Protein AF-A0A7C2K924-F1 (afdb_monomer)

Radius of gyration: 27.86 Å; Cα contacts (8 Å, |Δi|>4): 105; chains: 1; bounding box: 73×27×84 Å

Solvent-accessible surface area (backbone atoms only — not comparable to full-atom values): 11687 Å² total; per-residue (Å²): 140,80,72,87,70,73,59,93,43,69,67,62,50,50,50,53,52,50,52,51,53,51,55,52,49,53,53,52,49,54,51,50,49,52,53,48,52,53,51,52,54,47,51,50,51,65,76,76,41,87,83,49,84,93,58,54,67,77,54,27,62,58,35,51,62,36,48,52,51,30,43,49,50,52,50,51,56,48,54,53,43,73,76,41,61,75,46,74,79,36,72,68,50,49,51,50,50,54,50,52,52,49,50,31,52,48,64,40,47,56,68,44,50,59,53,22,53,51,41,46,53,52,52,50,51,53,48,52,55,50,50,53,52,48,52,53,54,50,53,54,50,51,54,31,61,77,67,68,52,67,92,62,45,64,64,52,50,54,49,49,54,51,50,50,52,50,49,54,52,59,69,68,54,76,44,63,50,63,44,77,66,50,60,52,50,50,49,43,62,61,43,51,59,54,52,51,51,52,51,49,54,51,48,49,62,69,70,71,108

Structure (mmCIF, N/CA/C/O backbone):
data_AF-A0A7C2K924-F1
#
_entry.id   AF-A0A7C2K924-F1
#
loop_
_atom_site.group_PDB
_atom_site.id
_atom_site.type_symbol
_atom_site.label_atom_id
_atom_site.label_alt_id
_atom_site.label_comp_id
_atom_site.label_asym_id
_atom_site.label_entity_id
_atom_site.label_seq_id
_atom_site.pdbx_PDB_ins_code
_atom_site.Cartn_x
_atom_site.Cartn_y
_atom_site.Cartn_z
_atom_site.occupancy
_atom_site.B_iso_or_equiv
_atom_site.auth_seq_id
_atom_site.auth_comp_id
_atom_site.auth_asym_id
_atom_site.auth_atom_id
_atom_site.pdbx_PDB_model_num
ATOM 1 N N . MET A 1 1 ? 38.414 0.450 -25.536 1.00 38.19 1 MET A N 1
ATOM 2 C CA . MET A 1 1 ? 38.205 1.683 -26.326 1.00 38.19 1 MET A CA 1
ATOM 3 C C . MET A 1 1 ? 37.505 1.316 -27.626 1.00 38.19 1 MET A C 1
ATOM 5 O O . MET A 1 1 ? 38.148 1.161 -28.652 1.00 38.19 1 MET A O 1
ATOM 9 N N . THR A 1 2 ? 36.189 1.150 -27.575 1.00 41.22 2 THR A N 1
ATOM 10 C CA . THR A 1 2 ? 35.313 1.295 -28.740 1.00 41.22 2 THR A CA 1
ATOM 11 C C . THR A 1 2 ? 34.394 2.424 -28.350 1.00 41.22 2 THR A C 1
ATOM 13 O O . THR A 1 2 ? 33.528 2.263 -27.502 1.00 41.22 2 THR A O 1
ATOM 16 N N . SER A 1 3 ? 34.737 3.603 -28.848 1.00 40.06 3 SER A N 1
ATOM 17 C CA . SER A 1 3 ? 33.974 4.822 -28.681 1.00 40.06 3 SER A CA 1
ATOM 18 C C . SER A 1 3 ? 32.504 4.570 -28.989 1.00 40.06 3 SER A C 1
ATOM 20 O O . SER A 1 3 ? 32.182 3.787 -29.884 1.00 40.06 3 SER A O 1
ATOM 22 N N . PHE A 1 4 ? 31.635 5.325 -28.319 1.00 44.75 4 PHE A N 1
ATOM 23 C CA . PHE A 1 4 ? 30.426 5.864 -28.923 1.00 44.75 4 PHE A CA 1
ATOM 24 C C . PHE A 1 4 ? 30.764 6.358 -30.336 1.00 44.75 4 PHE A C 1
ATOM 26 O O . PHE A 1 4 ? 31.129 7.512 -30.559 1.00 44.75 4 PHE A O 1
ATOM 33 N N . GLY A 1 5 ? 30.699 5.459 -31.311 1.00 42.72 5 GLY A N 1
ATOM 34 C CA . GLY A 1 5 ? 30.543 5.814 -32.696 1.00 42.72 5 GLY A CA 1
ATOM 35 C C . GLY A 1 5 ? 29.138 6.366 -32.789 1.00 42.72 5 GLY A C 1
ATOM 36 O O . GLY A 1 5 ? 28.210 5.638 -33.119 1.00 42.72 5 GLY A O 1
ATOM 37 N N . LEU A 1 6 ? 28.979 7.657 -32.490 1.00 48.88 6 LEU A N 1
ATOM 38 C CA . LEU A 1 6 ? 28.064 8.474 -33.266 1.00 48.88 6 LEU A CA 1
ATOM 39 C C . LEU A 1 6 ? 28.487 8.231 -34.713 1.00 48.88 6 LEU A C 1
ATOM 41 O O . LEU A 1 6 ? 29.428 8.849 -35.208 1.00 48.88 6 LEU A O 1
ATOM 45 N N . SER A 1 7 ? 27.888 7.230 -35.353 1.00 49.16 7 SER A N 1
ATOM 46 C CA . SER A 1 7 ? 28.002 7.052 -36.785 1.00 49.16 7 SER A CA 1
ATOM 47 C C . SER A 1 7 ? 27.689 8.418 -37.370 1.00 49.16 7 SER A C 1
ATOM 49 O O . SER A 1 7 ? 26.601 8.944 -37.135 1.00 49.16 7 SER A O 1
ATOM 51 N N . ALA A 1 8 ? 28.633 9.002 -38.103 1.00 58.44 8 ALA A N 1
ATOM 52 C CA . ALA A 1 8 ? 28.465 10.268 -38.815 1.00 58.44 8 ALA A CA 1
ATOM 53 C C . ALA A 1 8 ? 27.413 10.178 -39.946 1.00 58.44 8 ALA A C 1
ATOM 55 O O . ALA A 1 8 ? 27.417 10.984 -40.869 1.00 58.44 8 ALA A O 1
ATOM 56 N N . ASP A 1 9 ? 26.535 9.177 -39.874 1.00 73.12 9 ASP A N 1
ATOM 57 C CA . ASP A 1 9 ? 25.381 8.952 -40.711 1.00 73.12 9 ASP A CA 1
ATOM 58 C C . ASP A 1 9 ? 24.135 9.482 -39.972 1.00 73.12 9 ASP A C 1
ATOM 60 O O . ASP A 1 9 ? 23.671 8.866 -38.999 1.00 73.12 9 ASP A O 1
ATOM 64 N N . PRO A 1 10 ? 23.585 10.633 -40.403 1.00 78.75 10 PRO A N 1
ATOM 65 C CA . PRO A 1 10 ? 22.378 11.215 -39.826 1.00 78.75 10 PRO A CA 1
ATOM 66 C C . PRO A 1 10 ? 21.198 10.237 -39.799 1.00 78.75 10 PRO A C 1
ATOM 68 O O . PRO A 1 10 ? 20.348 10.338 -38.912 1.00 78.75 10 PRO A O 1
ATOM 71 N N . ALA A 1 11 ? 21.146 9.278 -40.732 1.00 82.12 11 ALA A N 1
ATOM 72 C CA . ALA A 1 11 ? 20.080 8.286 -40.798 1.00 82.12 11 ALA A CA 1
ATOM 73 C C . ALA A 1 11 ? 20.147 7.289 -39.630 1.00 82.12 11 ALA A C 1
ATOM 75 O O . ALA A 1 11 ? 19.122 6.993 -39.017 1.00 82.12 11 ALA A O 1
ATOM 76 N N . ALA A 1 12 ? 21.345 6.821 -39.271 1.00 75.31 12 ALA A N 1
ATOM 77 C CA . ALA A 1 12 ? 21.544 5.905 -38.149 1.00 75.31 12 ALA A CA 1
ATOM 78 C C . ALA A 1 12 ? 21.245 6.578 -36.798 1.00 75.31 12 ALA A C 1
ATOM 80 O O . ALA A 1 12 ? 20.590 5.983 -35.940 1.00 75.31 12 ALA A O 1
ATOM 81 N N . PHE A 1 13 ? 21.639 7.847 -36.632 1.00 76.12 13 PHE A N 1
ATOM 82 C CA . PHE A 1 13 ? 21.285 8.630 -35.445 1.00 76.12 13 PHE A CA 1
ATOM 83 C C . PHE A 1 13 ? 19.772 8.860 -35.339 1.00 76.12 13 PHE A C 1
ATOM 85 O O . PHE A 1 13 ? 19.186 8.641 -34.278 1.00 76.12 13 PHE A O 1
ATOM 92 N N . ALA A 1 14 ? 19.118 9.248 -36.440 1.00 81.94 14 ALA A N 1
ATOM 93 C CA . ALA A 1 14 ? 17.669 9.434 -36.472 1.00 81.94 14 ALA A CA 1
ATOM 94 C C . ALA A 1 14 ? 16.915 8.132 -36.151 1.00 81.94 14 ALA A C 1
ATOM 96 O O . ALA A 1 14 ? 15.948 8.157 -35.391 1.00 81.94 14 ALA A O 1
ATOM 97 N N . ALA A 1 15 ? 17.383 6.992 -36.670 1.00 80.25 15 ALA A N 1
ATOM 98 C CA . ALA A 1 15 ? 16.814 5.681 -36.369 1.00 80.25 15 ALA A CA 1
ATOM 99 C C . ALA A 1 15 ? 16.964 5.310 -34.881 1.00 80.25 15 ALA A C 1
ATOM 101 O O . ALA A 1 15 ? 15.993 4.875 -34.259 1.00 80.25 15 ALA A O 1
ATOM 102 N N . ALA A 1 16 ? 18.139 5.536 -34.283 1.00 74.94 16 ALA A N 1
ATOM 103 C CA . ALA A 1 16 ? 18.371 5.287 -32.859 1.00 74.94 16 ALA A CA 1
ATOM 104 C C . ALA A 1 16 ? 17.508 6.194 -31.964 1.00 74.94 16 ALA A C 1
ATOM 106 O O . ALA A 1 16 ? 16.906 5.725 -30.995 1.00 74.94 16 ALA A O 1
ATOM 107 N N . LEU A 1 17 ? 17.386 7.479 -32.316 1.00 77.38 17 LEU A N 1
ATOM 108 C CA . LEU A 1 17 ? 16.533 8.430 -31.605 1.00 77.38 17 LEU A CA 1
ATOM 109 C C . LEU A 1 17 ? 15.053 8.041 -31.702 1.00 77.38 17 LEU A C 1
ATOM 111 O O . LEU A 1 17 ? 14.347 8.061 -30.695 1.00 77.38 17 LEU A O 1
ATOM 11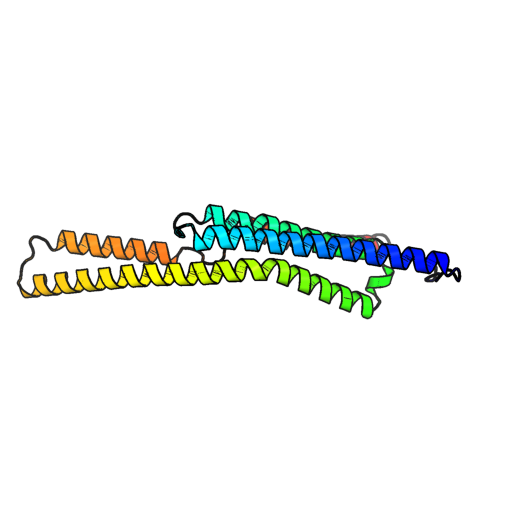5 N N . ALA A 1 18 ? 14.583 7.656 -32.890 1.00 85.44 18 ALA A N 1
ATOM 116 C CA . ALA A 1 18 ? 13.212 7.199 -33.095 1.00 85.44 18 ALA A CA 1
ATOM 117 C C . ALA A 1 18 ? 12.913 5.945 -32.263 1.00 85.44 18 ALA A C 1
ATOM 119 O O . ALA A 1 18 ? 11.905 5.906 -31.559 1.00 85.44 18 ALA A O 1
ATOM 120 N N . GLN A 1 19 ? 13.817 4.961 -32.269 1.00 78.88 19 GLN A N 1
ATOM 121 C CA . GLN A 1 19 ? 13.691 3.751 -31.456 1.00 78.88 19 GLN A CA 1
ATOM 122 C C . GLN A 1 19 ? 13.615 4.073 -29.958 1.00 78.88 19 GLN A C 1
ATOM 124 O O . GLN A 1 19 ? 12.763 3.530 -29.248 1.00 78.88 19 GLN A O 1
ATOM 129 N N . PHE A 1 20 ? 14.470 4.979 -29.475 1.00 76.88 20 PHE A N 1
ATOM 130 C CA . PHE A 1 20 ? 14.441 5.438 -28.089 1.00 76.88 20 PHE A CA 1
ATOM 131 C C . PHE A 1 20 ? 13.092 6.082 -27.746 1.00 76.88 20 PHE A C 1
ATOM 133 O O . PHE A 1 20 ? 12.428 5.654 -26.804 1.00 76.88 20 PHE A O 1
ATOM 140 N N . LEU A 1 21 ? 12.635 7.054 -28.540 1.00 82.12 21 LEU A N 1
ATOM 141 C CA . LEU A 1 21 ? 11.370 7.754 -28.300 1.00 82.12 21 LEU A CA 1
ATOM 142 C C . LEU A 1 21 ? 10.161 6.810 -28.323 1.00 82.12 21 LEU A C 1
ATOM 144 O O . LEU A 1 21 ? 9.300 6.912 -27.451 1.00 82.12 21 LEU A O 1
ATOM 148 N N . VAL A 1 22 ? 10.106 5.874 -29.274 1.00 85.25 22 VAL A N 1
ATOM 149 C CA . VAL A 1 22 ? 9.021 4.884 -29.375 1.00 85.25 22 VAL A CA 1
ATOM 150 C C . VAL A 1 22 ? 8.993 3.978 -28.146 1.00 85.25 22 VAL A C 1
ATOM 152 O O . VAL A 1 22 ? 7.931 3.781 -27.556 1.00 85.25 22 VAL A O 1
ATOM 155 N N . THR A 1 23 ? 10.152 3.481 -27.710 1.00 77.19 23 THR A N 1
ATOM 156 C CA . THR A 1 23 ? 10.248 2.618 -26.522 1.00 77.19 23 THR A CA 1
ATOM 157 C C . THR A 1 23 ? 9.764 3.355 -25.270 1.00 77.19 23 THR A C 1
ATOM 159 O O . THR A 1 23 ? 8.952 2.829 -24.506 1.00 77.19 23 THR A O 1
ATOM 162 N N . GLN A 1 24 ? 10.177 4.615 -25.103 1.00 76.50 24 GLN A N 1
ATOM 163 C CA . GLN A 1 24 ? 9.763 5.442 -23.967 1.00 76.50 24 GLN A CA 1
ATOM 164 C C . GLN A 1 24 ? 8.271 5.804 -24.019 1.00 76.50 24 GLN A C 1
ATOM 166 O O . GLN A 1 24 ? 7.607 5.810 -22.981 1.00 76.50 24 GLN A O 1
ATOM 171 N N . ALA A 1 25 ? 7.717 6.054 -25.208 1.00 82.75 25 ALA A N 1
ATOM 172 C CA . ALA A 1 25 ? 6.293 6.327 -25.385 1.00 82.75 25 ALA A CA 1
ATOM 173 C C . ALA A 1 25 ? 5.427 5.113 -25.013 1.00 82.75 25 ALA A C 1
ATOM 175 O O . ALA A 1 25 ? 4.442 5.264 -24.290 1.00 82.75 25 ALA A O 1
ATOM 176 N N . ILE A 1 26 ? 5.811 3.905 -25.442 1.00 82.94 26 ILE A N 1
ATOM 177 C CA . ILE A 1 26 ? 5.101 2.660 -25.101 1.00 82.94 26 ILE A CA 1
ATOM 178 C C . ILE A 1 26 ? 5.080 2.452 -23.584 1.00 82.94 26 ILE A C 1
ATOM 180 O O . ILE A 1 26 ? 4.027 2.182 -23.002 1.00 82.94 26 ILE A O 1
ATOM 184 N N . LEU A 1 27 ? 6.229 2.629 -22.930 1.00 77.94 27 LEU A N 1
ATOM 185 C CA . LEU A 1 27 ? 6.362 2.481 -21.484 1.00 77.94 27 LEU A CA 1
ATOM 186 C C . LEU A 1 27 ? 5.500 3.507 -20.729 1.00 77.94 27 LEU A C 1
ATOM 188 O O . LEU A 1 27 ? 4.775 3.145 -19.802 1.00 77.94 27 LEU A O 1
ATOM 192 N N . ALA A 1 28 ? 5.510 4.770 -21.165 1.00 79.38 28 ALA A N 1
ATOM 193 C CA . ALA A 1 28 ? 4.678 5.822 -20.587 1.00 79.38 28 ALA A CA 1
ATOM 194 C C . ALA A 1 28 ? 3.175 5.523 -20.729 1.00 79.38 28 ALA A C 1
ATOM 196 O O . ALA A 1 28 ? 2.419 5.715 -19.774 1.00 79.38 28 ALA A O 1
ATOM 197 N N . VAL A 1 29 ? 2.740 5.009 -21.885 1.00 85.62 29 VAL A N 1
ATOM 198 C CA . VAL A 1 29 ? 1.343 4.608 -22.119 1.00 85.62 29 VAL A CA 1
ATOM 199 C C . VAL A 1 29 ? 0.944 3.438 -21.222 1.00 85.62 29 VAL A C 1
ATOM 201 O O . VAL A 1 29 ? -0.124 3.493 -20.616 1.00 85.62 29 VAL A O 1
ATOM 204 N N . LEU A 1 30 ? 1.789 2.412 -21.073 1.00 78.19 30 LEU A N 1
ATOM 205 C CA . LEU A 1 30 ? 1.521 1.268 -20.190 1.00 78.19 30 LEU A CA 1
ATOM 206 C C . LEU A 1 30 ? 1.373 1.692 -18.725 1.00 78.19 30 LEU A C 1
ATOM 208 O O . LEU A 1 30 ? 0.431 1.274 -18.043 1.00 78.19 30 LEU A O 1
ATOM 212 N N . VAL A 1 31 ? 2.262 2.568 -18.251 1.00 75.56 31 VAL A N 1
ATOM 213 C CA . VAL A 1 31 ? 2.183 3.152 -16.906 1.00 75.56 31 VAL A CA 1
ATOM 214 C C . VAL A 1 31 ? 0.894 3.943 -16.746 1.00 75.56 31 VAL A C 1
ATOM 216 O O . VAL A 1 31 ? 0.123 3.689 -15.819 1.00 75.56 31 VAL A O 1
ATOM 219 N N . TYR A 1 32 ? 0.621 4.870 -17.666 1.00 82.25 32 TYR A N 1
ATOM 220 C CA . TYR A 1 32 ? -0.584 5.688 -17.625 1.00 82.25 32 TYR A CA 1
ATOM 221 C C . TYR A 1 32 ? -1.850 4.828 -17.613 1.00 82.25 32 TYR A C 1
ATOM 223 O O . TYR A 1 32 ? -2.724 5.047 -16.772 1.00 82.25 32 TYR A O 1
ATOM 231 N N . HIS A 1 33 ? -1.932 3.833 -18.499 1.00 81.44 33 HIS A N 1
ATOM 232 C CA . HIS A 1 33 ? -3.082 2.945 -18.613 1.00 81.44 33 HIS A CA 1
ATOM 233 C C . HIS A 1 33 ? -3.302 2.150 -17.327 1.00 81.44 33 HIS A C 1
ATOM 235 O O . HIS A 1 33 ? -4.424 2.103 -16.828 1.00 81.44 33 HIS A O 1
ATOM 241 N N . THR A 1 34 ? -2.237 1.621 -16.723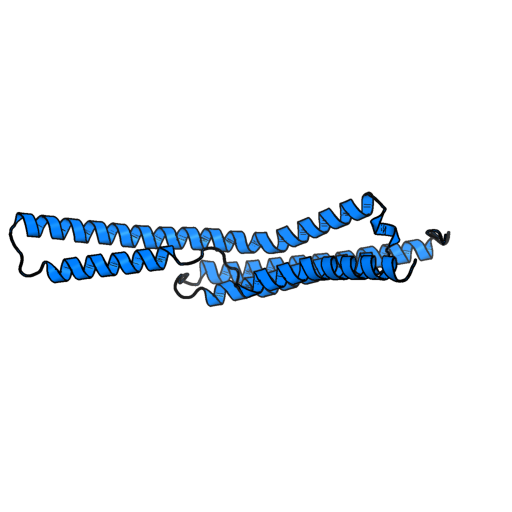 1.00 76.44 34 THR A N 1
ATOM 242 C CA . THR A 1 34 ? -2.340 0.866 -15.468 1.00 76.44 34 THR A CA 1
ATOM 243 C C . THR A 1 34 ? -2.802 1.756 -14.314 1.00 76.44 34 THR A C 1
ATOM 245 O O . THR A 1 34 ? -3.718 1.393 -13.575 1.00 76.44 34 THR A O 1
ATOM 248 N N . ILE A 1 35 ? -2.248 2.968 -14.186 1.00 75.19 35 ILE A N 1
ATOM 249 C CA . ILE A 1 35 ? -2.697 3.932 -13.171 1.00 75.19 35 ILE A CA 1
ATOM 250 C C . ILE A 1 35 ? -4.158 4.336 -13.421 1.00 75.19 35 ILE A C 1
ATOM 252 O O . ILE A 1 35 ? -4.933 4.477 -12.473 1.00 75.19 35 ILE A O 1
ATOM 256 N N . HIS A 1 36 ? -4.542 4.569 -14.676 1.00 80.25 36 HIS A N 1
ATOM 257 C CA . HIS A 1 36 ? -5.906 4.937 -15.043 1.00 80.25 36 HIS A CA 1
ATOM 258 C C . HIS A 1 36 ? -6.895 3.814 -14.709 1.00 80.25 36 HIS A C 1
ATOM 260 O O . HIS A 1 36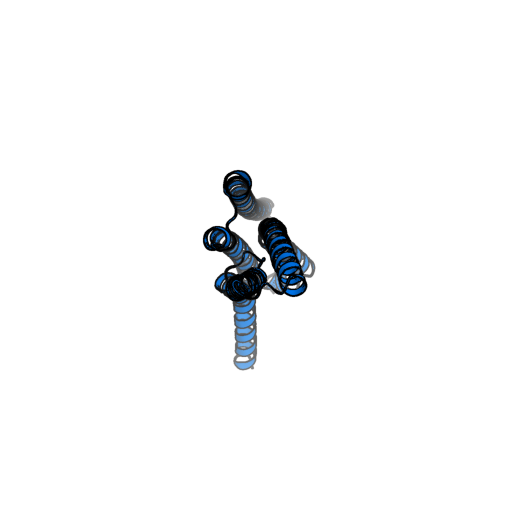 ? -7.897 4.065 -14.042 1.00 80.25 36 HIS A O 1
ATOM 266 N N . GLN A 1 37 ? -6.582 2.575 -15.086 1.00 79.94 37 GLN A N 1
ATOM 267 C CA . GLN A 1 37 ? -7.402 1.398 -14.810 1.00 79.94 37 GLN A CA 1
ATOM 268 C C . GLN A 1 37 ? -7.560 1.169 -13.302 1.00 79.94 37 GLN A C 1
ATOM 270 O O . GLN A 1 37 ? -8.678 0.979 -12.824 1.00 79.94 37 GLN A O 1
ATOM 275 N N . LEU A 1 38 ? -6.474 1.278 -12.530 1.00 74.12 38 LEU A N 1
ATOM 276 C CA . LEU A 1 38 ? -6.526 1.193 -11.069 1.00 74.12 38 LEU A CA 1
ATOM 277 C C . LEU A 1 38 ? -7.403 2.298 -10.468 1.00 74.12 38 LEU A C 1
ATOM 279 O O . LEU A 1 38 ? -8.214 2.018 -9.587 1.00 74.12 38 LEU A O 1
ATOM 283 N N . ARG A 1 39 ? -7.299 3.539 -10.965 1.00 74.81 39 ARG A N 1
ATOM 284 C CA . ARG A 1 39 ? -8.144 4.660 -10.519 1.00 74.81 39 ARG A CA 1
ATOM 285 C C . ARG A 1 39 ? -9.620 4.458 -10.850 1.00 74.81 39 ARG A C 1
ATOM 287 O O . ARG A 1 39 ? -10.466 4.801 -10.027 1.00 74.81 39 ARG A O 1
ATOM 294 N N . LEU A 1 40 ? -9.937 3.898 -12.013 1.00 76.19 40 LEU A N 1
ATOM 295 C CA . LEU A 1 40 ? -11.314 3.634 -12.421 1.00 76.19 40 LEU A CA 1
ATOM 296 C C . LEU A 1 40 ? -11.953 2.557 -11.540 1.00 76.19 40 LEU A C 1
ATOM 298 O O . LEU A 1 40 ? -13.042 2.763 -11.005 1.00 76.19 40 LEU A O 1
ATOM 302 N N . ILE A 1 41 ? -11.259 1.436 -11.326 1.00 72.12 41 ILE A N 1
ATOM 303 C CA . ILE A 1 41 ? -11.786 0.367 -10.471 1.00 72.12 41 ILE A CA 1
ATOM 304 C C . ILE A 1 41 ? -11.900 0.856 -9.020 1.00 72.12 41 ILE A C 1
ATOM 306 O O . ILE A 1 41 ? -12.901 0.592 -8.355 1.00 72.12 41 ILE A O 1
ATOM 310 N N . HIS A 1 42 ? -10.925 1.640 -8.554 1.00 71.81 42 HIS A N 1
ATOM 311 C CA . HIS A 1 42 ? -10.976 2.311 -7.258 1.00 71.81 42 HIS A CA 1
ATOM 312 C C . HIS A 1 42 ? -12.216 3.200 -7.113 1.00 71.81 42 HIS A C 1
ATOM 314 O O . HIS A 1 42 ? -12.918 3.107 -6.109 1.00 71.81 42 HIS A O 1
ATOM 320 N N . HIS A 1 43 ? -12.517 4.028 -8.115 1.00 74.12 43 HIS A N 1
ATOM 321 C CA . HIS A 1 43 ? -13.693 4.895 -8.108 1.00 74.12 43 HIS A CA 1
ATOM 322 C C . HIS A 1 43 ? -14.997 4.091 -7.985 1.00 74.12 43 HIS A C 1
ATOM 324 O O . HIS A 1 43 ? -15.869 4.442 -7.189 1.00 74.12 43 HIS A O 1
ATOM 330 N N . ILE A 1 44 ? -15.107 2.968 -8.701 1.00 74.50 44 ILE A N 1
ATOM 331 C CA . ILE A 1 44 ? -16.275 2.080 -8.637 1.00 74.50 44 ILE A CA 1
ATOM 332 C C . ILE A 1 44 ? -16.399 1.447 -7.244 1.00 74.50 44 ILE A C 1
ATOM 334 O O . ILE A 1 44 ? -17.446 1.569 -6.605 1.00 74.50 44 ILE A O 1
ATOM 338 N N . TYR A 1 45 ? -15.328 0.830 -6.738 1.00 68.56 45 TYR A N 1
ATOM 339 C CA . TYR A 1 45 ? -15.347 0.150 -5.440 1.00 68.56 45 TYR A CA 1
ATOM 340 C C . TYR A 1 45 ? -15.616 1.105 -4.277 1.00 68.56 45 TYR A C 1
ATOM 342 O O . TYR A 1 45 ? -16.351 0.747 -3.361 1.00 68.56 45 TYR A O 1
ATOM 350 N N . LEU A 1 46 ? -15.068 2.321 -4.316 1.00 66.81 46 LEU A N 1
ATOM 351 C CA . LEU A 1 46 ? -15.234 3.283 -3.230 1.00 66.81 46 LEU A CA 1
ATOM 352 C C . LEU A 1 46 ? -16.577 4.008 -3.217 1.00 66.81 46 LEU A C 1
ATOM 354 O O . LEU A 1 46 ? -17.024 4.401 -2.143 1.00 66.81 46 LEU A O 1
ATOM 358 N N . HIS A 1 47 ? -17.195 4.255 -4.371 1.00 69.31 47 HIS A N 1
ATOM 359 C CA . HIS A 1 47 ? -18.453 5.008 -4.411 1.00 69.31 47 HIS A CA 1
ATOM 360 C C . HIS A 1 47 ? -19.697 4.133 -4.453 1.00 69.31 47 HIS A C 1
ATOM 362 O O . HIS A 1 47 ? -20.757 4.592 -4.041 1.00 69.31 47 HIS A O 1
ATOM 368 N N . HIS A 1 48 ? -19.577 2.879 -4.885 1.00 64.31 48 HIS A N 1
ATOM 369 C CA . HIS A 1 48 ? -20.740 2.013 -5.082 1.00 64.31 48 HIS A CA 1
ATOM 370 C C . HIS A 1 48 ? -20.767 0.809 -4.132 1.00 64.31 48 HIS A C 1
ATOM 372 O O . HIS A 1 48 ? -21.755 0.079 -4.106 1.00 64.31 48 HIS A O 1
ATOM 378 N N . THR A 1 49 ? -19.729 0.614 -3.308 1.00 64.19 49 THR A N 1
ATOM 379 C CA . THR A 1 49 ? -19.638 -0.527 -2.385 1.00 64.19 49 THR A CA 1
ATOM 380 C C . THR A 1 49 ? -19.377 -0.048 -0.960 1.00 64.19 49 THR A C 1
ATOM 382 O O . THR A 1 49 ? -18.482 0.760 -0.724 1.00 64.19 49 THR A O 1
ATOM 385 N N . ARG A 1 50 ? -20.135 -0.557 0.023 1.00 66.81 50 ARG A N 1
ATOM 386 C CA . ARG A 1 50 ? -19.808 -0.324 1.437 1.00 66.81 50 ARG A CA 1
ATOM 387 C C . ARG A 1 50 ? -18.487 -1.017 1.762 1.00 66.81 50 ARG A C 1
ATOM 389 O O . ARG A 1 50 ? -18.375 -2.238 1.655 1.00 66.81 50 ARG A O 1
ATOM 396 N N . LEU A 1 51 ? -17.500 -0.219 2.146 1.00 74.00 51 LEU A N 1
ATOM 397 C CA . LEU A 1 51 ? -16.151 -0.664 2.464 1.00 74.00 51 LEU A CA 1
ATOM 398 C C . LEU A 1 51 ? -16.195 -1.489 3.757 1.00 74.00 51 LEU A C 1
ATOM 400 O O . LEU A 1 51 ? -16.510 -0.974 4.824 1.00 74.00 51 LEU A O 1
ATOM 404 N N . ASN A 1 52 ? -15.937 -2.792 3.658 1.00 78.56 52 ASN A N 1
ATOM 405 C CA . ASN A 1 52 ? -15.977 -3.691 4.807 1.00 78.56 52 ASN A CA 1
ATOM 406 C C . ASN A 1 52 ? -14.551 -3.951 5.313 1.00 78.56 52 ASN A C 1
ATOM 408 O O . ASN A 1 52 ? -13.809 -4.717 4.697 1.00 78.56 52 ASN A O 1
ATOM 412 N N . LEU A 1 53 ? -14.178 -3.346 6.447 1.00 81.69 53 LEU A N 1
ATOM 413 C CA . LEU A 1 53 ? -12.845 -3.516 7.048 1.00 81.69 53 LEU A CA 1
ATOM 414 C C . LEU A 1 53 ? -12.538 -4.962 7.462 1.00 81.69 53 LEU A C 1
ATOM 416 O O . LEU A 1 53 ? -11.372 -5.336 7.543 1.00 81.69 53 LEU A O 1
ATOM 420 N N . TYR A 1 54 ? -13.558 -5.796 7.668 1.00 80.56 54 TYR A N 1
ATOM 421 C CA . TYR A 1 54 ? -13.391 -7.219 7.971 1.00 80.56 54 TYR A CA 1
ATOM 422 C C . TYR A 1 54 ? -13.094 -8.063 6.721 1.00 80.56 54 TYR A C 1
ATOM 424 O O . TYR A 1 54 ? -12.795 -9.250 6.832 1.00 80.56 54 TYR A O 1
ATOM 432 N N . ARG A 1 55 ? -13.175 -7.475 5.517 1.00 79.56 55 ARG A N 1
ATOM 433 C CA . ARG A 1 55 ? -12.904 -8.135 4.232 1.00 79.56 55 ARG A CA 1
ATOM 434 C C . ARG A 1 55 ? -12.013 -7.261 3.348 1.00 79.56 55 ARG A C 1
ATOM 436 O O . ARG A 1 55 ? -12.459 -6.714 2.344 1.00 79.56 55 ARG A O 1
ATOM 443 N N . LEU A 1 56 ? -10.731 -7.174 3.701 1.00 75.88 56 LEU A N 1
ATOM 444 C CA . LEU A 1 56 ? -9.735 -6.385 2.957 1.00 75.88 56 LEU A CA 1
ATOM 445 C C . LEU A 1 56 ? -9.249 -7.041 1.650 1.00 75.88 56 LEU A C 1
ATOM 447 O O . LEU A 1 56 ? -8.620 -6.378 0.831 1.00 75.88 56 LEU A O 1
ATOM 451 N N . GLN A 1 57 ? -9.547 -8.322 1.421 1.00 72.50 57 GLN A N 1
ATOM 452 C CA . GLN A 1 57 ? -9.006 -9.099 0.298 1.00 72.50 57 GLN A CA 1
ATOM 453 C C . GLN A 1 57 ? -9.255 -8.496 -1.102 1.00 72.50 57 GLN A C 1
ATOM 455 O O . GLN A 1 57 ? -8.313 -8.461 -1.895 1.00 72.50 57 GLN A O 1
ATOM 460 N N . PRO A 1 58 ? -10.440 -7.935 -1.421 1.00 73.38 58 PRO A N 1
ATOM 461 C CA . PRO A 1 58 ? -10.655 -7.253 -2.699 1.00 73.38 58 PRO A CA 1
ATOM 462 C C . PRO A 1 58 ? -9.774 -6.010 -2.879 1.00 73.38 58 PRO A C 1
ATOM 464 O O . PRO A 1 58 ? -9.438 -5.658 -4.003 1.00 73.38 58 PRO A O 1
ATOM 467 N N . LEU A 1 59 ? -9.376 -5.351 -1.784 1.00 72.75 59 LEU A N 1
ATOM 468 C CA . LEU A 1 59 ? -8.518 -4.165 -1.834 1.00 72.75 59 LEU A CA 1
ATOM 469 C C . LEU A 1 59 ? -7.052 -4.538 -2.083 1.00 72.75 59 LEU A C 1
ATOM 471 O O . LEU A 1 59 ? -6.343 -3.803 -2.767 1.00 72.75 59 LEU A O 1
ATOM 475 N N . TYR A 1 60 ? -6.609 -5.699 -1.590 1.00 71.94 60 TYR A N 1
ATOM 476 C CA . TYR A 1 60 ? -5.260 -6.209 -1.849 1.00 71.94 60 TYR A CA 1
ATOM 477 C C . TYR A 1 60 ? -5.036 -6.595 -3.314 1.00 71.94 60 TYR A C 1
ATOM 479 O O . TYR A 1 60 ? -3.920 -6.434 -3.812 1.00 71.94 60 TYR A O 1
ATOM 487 N N . ALA A 1 61 ? -6.089 -6.984 -4.041 1.00 70.94 61 ALA A N 1
ATOM 488 C CA . ALA A 1 61 ? -6.008 -7.267 -5.474 1.00 70.94 61 ALA A CA 1
ATOM 489 C C . ALA A 1 61 ? -5.500 -6.067 -6.300 1.00 70.94 61 ALA A C 1
ATOM 491 O O . ALA A 1 61 ? -4.902 -6.266 -7.352 1.00 70.94 61 ALA A O 1
ATOM 492 N N . PHE A 1 62 ? -5.658 -4.829 -5.813 1.00 69.50 62 PHE A N 1
ATOM 493 C CA . PHE A 1 62 ? -5.124 -3.631 -6.477 1.00 69.50 62 PHE A CA 1
ATOM 494 C C . PHE A 1 62 ? -3.615 -3.450 -6.301 1.00 69.50 62 PHE A C 1
ATOM 496 O O . PHE A 1 62 ? -2.967 -2.830 -7.144 1.00 69.50 62 PHE A O 1
ATOM 503 N N . SER A 1 63 ? -3.039 -3.999 -5.229 1.00 72.88 63 SER A N 1
ATOM 504 C CA . SER A 1 63 ? -1.606 -3.876 -4.950 1.00 72.88 63 SER A CA 1
ATOM 505 C C . SER A 1 63 ? -0.744 -4.730 -5.882 1.00 72.88 63 SER A C 1
ATOM 507 O O . SER A 1 63 ? 0.362 -4.318 -6.225 1.00 72.88 63 SER A O 1
ATOM 509 N N . THR A 1 64 ? -1.271 -5.859 -6.372 1.00 74.94 64 THR A N 1
ATOM 510 C CA . THR A 1 64 ? -0.526 -6.780 -7.246 1.00 74.94 64 THR A CA 1
ATOM 511 C C . THR A 1 64 ? -0.232 -6.180 -8.631 1.00 74.94 64 THR A C 1
ATOM 513 O O . THR A 1 64 ? 0.942 -6.108 -8.990 1.00 74.94 64 THR A O 1
ATOM 516 N N . PRO A 1 65 ? -1.210 -5.667 -9.409 1.00 74.25 65 PRO A N 1
ATOM 517 C CA . PRO A 1 65 ? -0.927 -5.027 -10.697 1.00 74.25 65 PRO A CA 1
ATOM 518 C C . PRO A 1 65 ? -0.038 -3.786 -10.568 1.00 74.25 65 PRO A C 1
ATOM 520 O O . PRO A 1 65 ? 0.851 -3.573 -11.393 1.00 74.25 65 PRO A O 1
ATOM 523 N N . ALA A 1 66 ? -0.233 -2.986 -9.513 1.00 76.31 66 ALA A N 1
ATOM 524 C CA . ALA A 1 66 ? 0.612 -1.827 -9.234 1.00 76.31 66 ALA A CA 1
ATOM 525 C C . ALA A 1 66 ? 2.070 -2.250 -8.982 1.00 76.31 66 ALA A C 1
ATOM 527 O O . ALA A 1 66 ? 2.992 -1.662 -9.548 1.00 76.31 66 ALA A O 1
ATOM 528 N N . ALA A 1 67 ? 2.280 -3.295 -8.175 1.00 74.19 67 ALA A N 1
ATOM 529 C CA . ALA A 1 67 ? 3.606 -3.838 -7.898 1.00 74.19 67 ALA A CA 1
ATOM 530 C C . ALA A 1 67 ? 4.252 -4.459 -9.137 1.00 74.19 67 ALA A C 1
ATOM 532 O O . ALA A 1 67 ? 5.434 -4.234 -9.367 1.00 74.19 67 ALA A O 1
ATOM 533 N N . LEU A 1 68 ? 3.490 -5.186 -9.959 1.00 76.88 68 LEU A N 1
ATOM 534 C CA . LEU A 1 68 ? 3.979 -5.743 -11.224 1.00 76.88 68 LEU A CA 1
ATOM 535 C C . LEU A 1 68 ? 4.400 -4.645 -12.202 1.00 76.88 68 LEU A C 1
ATOM 537 O O . LEU A 1 68 ? 5.431 -4.772 -12.851 1.00 76.88 68 LEU A O 1
ATOM 541 N N . THR A 1 69 ? 3.651 -3.544 -12.267 1.00 77.31 69 THR A N 1
ATOM 542 C CA . THR A 1 69 ? 4.001 -2.390 -13.110 1.00 77.31 69 THR A CA 1
ATOM 543 C C . THR A 1 69 ? 5.294 -1.738 -12.630 1.00 77.31 69 THR A C 1
ATOM 545 O O . THR A 1 69 ? 6.196 -1.492 -13.426 1.00 77.31 69 THR A O 1
ATOM 548 N N . ALA A 1 70 ? 5.424 -1.511 -11.320 1.00 77.56 70 ALA A N 1
ATOM 549 C CA . ALA A 1 70 ? 6.644 -0.968 -10.732 1.00 77.56 70 ALA A CA 1
ATOM 550 C C . ALA A 1 70 ? 7.847 -1.906 -10.922 1.00 77.56 70 ALA A C 1
ATOM 552 O O . ALA A 1 70 ? 8.919 -1.456 -11.314 1.00 77.56 70 ALA A O 1
ATOM 553 N N . ALA A 1 71 ? 7.665 -3.212 -10.718 1.00 78.00 71 ALA A N 1
ATOM 554 C CA . ALA A 1 71 ? 8.697 -4.215 -10.956 1.00 78.00 71 ALA A CA 1
ATOM 555 C C . ALA A 1 71 ? 9.103 -4.275 -12.436 1.00 78.00 71 ALA A C 1
ATOM 557 O O . ALA A 1 71 ? 10.290 -4.356 -12.732 1.00 78.00 71 ALA A O 1
ATOM 558 N N . GLY A 1 72 ? 8.145 -4.176 -13.362 1.00 75.94 72 GLY A N 1
ATOM 559 C CA . GLY A 1 72 ? 8.408 -4.105 -14.799 1.00 75.94 72 GLY A CA 1
ATOM 560 C C . GLY A 1 72 ? 9.214 -2.865 -15.188 1.00 75.94 72 GLY A C 1
ATOM 561 O O . GLY A 1 72 ? 10.152 -2.976 -15.971 1.00 75.94 72 GLY A O 1
ATOM 562 N N . LEU A 1 73 ? 8.913 -1.705 -14.593 1.00 75.69 73 LEU A N 1
ATOM 563 C CA . LEU A 1 73 ? 9.702 -0.482 -14.777 1.00 75.69 73 LEU A CA 1
ATOM 564 C C . LEU A 1 73 ? 11.139 -0.647 -14.277 1.00 75.69 73 LEU A C 1
ATOM 566 O O . LEU A 1 73 ? 12.076 -0.298 -14.988 1.00 75.69 73 LEU A O 1
ATOM 570 N N . LEU A 1 74 ? 11.315 -1.217 -13.083 1.00 75.31 74 LEU A N 1
ATOM 571 C CA . LEU A 1 74 ? 12.636 -1.475 -12.507 1.00 75.31 74 LEU A CA 1
ATOM 572 C C . LEU A 1 74 ? 13.433 -2.481 -13.346 1.00 75.31 74 LEU A C 1
ATOM 574 O O . LEU A 1 74 ? 14.614 -2.260 -13.611 1.00 75.31 74 LEU A O 1
ATOM 578 N N . LEU A 1 75 ? 12.786 -3.554 -13.808 1.00 78.00 75 LEU A N 1
ATOM 579 C CA . LEU A 1 75 ? 13.397 -4.554 -14.680 1.00 78.00 75 LEU A CA 1
ATOM 580 C C . LEU A 1 75 ? 13.810 -3.944 -16.023 1.00 78.00 75 LEU A C 1
ATOM 582 O O . LEU A 1 75 ? 14.915 -4.199 -16.491 1.00 78.00 75 LEU A O 1
ATOM 586 N N . TYR A 1 76 ? 12.957 -3.112 -16.621 1.00 77.31 76 TYR A N 1
ATOM 587 C CA . TYR A 1 76 ? 13.287 -2.380 -17.841 1.00 77.31 76 TYR A CA 1
ATOM 588 C C . TYR A 1 76 ? 14.508 -1.474 -17.639 1.00 77.31 76 TYR A C 1
ATOM 590 O O . TYR A 1 76 ? 15.457 -1.543 -18.420 1.00 77.31 76 TYR A O 1
ATOM 598 N N . SER A 1 77 ? 14.528 -0.681 -16.560 1.00 73.69 77 SER A N 1
ATOM 599 C CA . SER A 1 77 ? 15.683 0.156 -16.217 1.00 73.69 77 SER A CA 1
ATOM 600 C C . SER A 1 77 ? 16.953 -0.675 -16.031 1.00 73.69 77 SER A C 1
ATOM 602 O O . SER A 1 77 ? 18.014 -0.280 -16.505 1.00 73.69 77 SER A O 1
ATOM 604 N N . TYR A 1 78 ? 16.854 -1.845 -15.402 1.00 74.81 78 TYR A N 1
ATOM 605 C CA . TYR A 1 78 ? 17.987 -2.749 -15.230 1.00 74.81 78 TYR A CA 1
ATOM 606 C C . TYR A 1 78 ? 18.512 -3.305 -16.563 1.00 74.81 78 TYR A C 1
ATOM 608 O O . TYR A 1 78 ? 19.710 -3.225 -16.827 1.00 74.81 78 TYR A O 1
ATOM 616 N N . LEU A 1 79 ? 17.631 -3.830 -17.422 1.00 77.31 79 LEU A N 1
ATOM 617 C CA . LEU A 1 79 ? 18.012 -4.391 -18.724 1.00 77.31 79 LEU A CA 1
ATOM 618 C C . LEU A 1 79 ? 18.674 -3.347 -19.632 1.00 77.31 79 LEU A C 1
ATOM 620 O O . LEU A 1 79 ? 19.590 -3.677 -20.388 1.00 77.31 79 LEU A O 1
ATOM 624 N N . TRP A 1 80 ? 18.253 -2.087 -19.518 1.00 74.81 80 TRP A N 1
ATOM 625 C CA . TRP A 1 80 ? 18.886 -0.966 -20.203 1.00 74.81 80 TRP A CA 1
ATOM 626 C C . TRP A 1 80 ? 20.357 -0.797 -19.790 1.00 74.81 80 TRP A C 1
ATOM 628 O O . TRP A 1 80 ? 21.243 -0.798 -20.647 1.00 74.81 80 TRP A O 1
ATOM 638 N N . PHE A 1 81 ? 20.638 -0.741 -18.482 1.00 72.12 81 PHE A N 1
ATOM 639 C CA . PHE A 1 81 ? 22.009 -0.633 -17.962 1.00 72.12 81 PHE A CA 1
ATOM 640 C C . PHE A 1 81 ? 22.864 -1.863 -18.256 1.00 72.12 81 PHE A C 1
ATOM 642 O O . PHE A 1 81 ? 24.031 -1.720 -18.608 1.00 72.12 81 PHE A O 1
ATOM 649 N N . ALA A 1 82 ? 22.288 -3.063 -18.166 1.00 75.38 82 ALA A N 1
ATOM 650 C CA . ALA A 1 82 ? 22.994 -4.300 -18.489 1.00 75.38 82 ALA A CA 1
ATOM 651 C C . ALA A 1 82 ? 23.435 -4.348 -19.964 1.00 75.38 82 ALA A C 1
ATOM 653 O O . ALA A 1 82 ? 24.506 -4.863 -20.270 1.00 75.38 82 ALA A O 1
ATOM 654 N N . SER A 1 83 ? 22.635 -3.777 -20.871 1.00 74.62 83 SER A N 1
ATOM 655 C CA . SER A 1 83 ? 22.953 -3.719 -22.305 1.00 74.62 83 SER A CA 1
ATOM 656 C C . SER A 1 83 ? 23.975 -2.631 -22.650 1.00 74.62 83 SER A C 1
ATOM 658 O O . SER A 1 83 ? 24.616 -2.704 -23.695 1.00 74.62 83 SER A O 1
ATOM 660 N N . THR A 1 84 ? 24.132 -1.619 -21.791 1.00 76.00 84 THR A N 1
ATOM 661 C CA . THR A 1 84 ? 25.033 -0.474 -22.011 1.00 76.00 84 THR A CA 1
ATOM 662 C C . THR A 1 84 ? 25.783 -0.089 -20.725 1.00 76.00 84 THR A C 1
ATOM 664 O O . THR A 1 84 ? 25.513 0.958 -20.131 1.00 76.00 84 THR A O 1
ATOM 667 N N . PRO A 1 85 ? 26.761 -0.908 -20.282 1.00 72.38 85 PRO A N 1
ATOM 668 C CA . PRO A 1 85 ? 27.437 -0.725 -18.991 1.00 72.38 85 PRO A CA 1
ATOM 669 C C . PRO A 1 85 ? 28.202 0.599 -18.869 1.00 72.38 85 PRO A C 1
ATOM 671 O O . PRO A 1 85 ? 28.373 1.125 -17.771 1.00 72.38 85 PRO A O 1
ATOM 674 N N . GLU A 1 86 ? 28.629 1.168 -20.000 1.00 73.50 86 GLU A N 1
ATOM 675 C CA . GLU A 1 86 ? 29.328 2.457 -20.080 1.00 73.50 86 GLU A CA 1
ATOM 676 C C . GLU A 1 86 ? 28.509 3.605 -19.464 1.00 73.50 86 GLU A C 1
ATOM 678 O O . GLU A 1 86 ? 29.076 4.524 -18.876 1.00 73.50 86 GLU A O 1
ATOM 683 N N . LEU A 1 87 ? 27.174 3.505 -19.502 1.00 70.44 87 LEU A N 1
ATOM 684 C CA . LEU A 1 87 ? 26.266 4.494 -18.925 1.00 70.44 87 LEU A CA 1
ATOM 685 C C . LEU A 1 87 ? 26.274 4.509 -17.391 1.00 70.44 87 LEU A C 1
ATOM 687 O O . LEU A 1 87 ? 25.724 5.434 -16.807 1.00 70.44 87 LEU A O 1
ATOM 691 N N . ILE A 1 88 ? 26.855 3.530 -16.697 1.00 70.06 88 ILE A N 1
ATOM 692 C CA . ILE A 1 88 ? 26.884 3.540 -15.221 1.00 70.06 88 ILE A CA 1
ATOM 693 C C . ILE A 1 88 ? 27.828 4.632 -14.692 1.00 70.06 88 ILE A C 1
ATOM 695 O O . ILE A 1 88 ? 27.602 5.175 -13.612 1.00 70.06 88 ILE A O 1
ATOM 699 N N . ASN A 1 89 ? 28.856 4.989 -15.466 1.00 72.69 89 ASN A N 1
ATOM 700 C CA . ASN A 1 89 ? 29.870 5.967 -15.064 1.00 72.69 89 ASN A CA 1
ATOM 701 C C . ASN A 1 89 ? 29.515 7.411 -15.458 1.00 72.69 89 ASN A C 1
ATOM 703 O O . ASN A 1 89 ? 30.205 8.345 -15.053 1.00 72.69 89 ASN A O 1
ATOM 707 N N . GLU A 1 90 ? 28.442 7.602 -16.226 1.00 75.31 90 GLU A N 1
ATOM 708 C CA . GLU A 1 90 ? 27.996 8.909 -16.701 1.00 75.31 90 GLU A CA 1
ATOM 709 C C . GLU A 1 90 ? 27.007 9.552 -15.700 1.00 75.31 90 GLU A C 1
ATOM 711 O O . GLU A 1 90 ? 25.976 8.963 -15.362 1.00 75.31 90 GLU A O 1
ATOM 716 N N . PRO A 1 91 ? 27.246 10.784 -15.212 1.00 74.44 91 PRO A N 1
ATOM 717 C CA . PRO A 1 91 ? 26.351 11.421 -14.239 1.00 74.44 91 PRO A CA 1
ATOM 718 C C . PRO A 1 91 ? 24.923 11.636 -14.767 1.00 74.44 91 PRO A C 1
ATOM 720 O O . PRO A 1 91 ? 23.952 11.580 -14.008 1.00 74.44 91 PRO A O 1
ATOM 723 N N . ALA A 1 92 ? 24.779 11.878 -16.074 1.00 75.06 92 ALA A N 1
ATOM 724 C CA . ALA A 1 92 ? 23.495 12.170 -16.707 1.00 75.06 92 ALA A CA 1
ATOM 725 C C . ALA A 1 92 ? 22.548 10.956 -16.727 1.00 75.06 92 ALA A C 1
ATOM 727 O O . ALA A 1 92 ? 21.354 11.088 -16.453 1.00 75.06 92 ALA A O 1
ATOM 728 N N . SER A 1 93 ? 23.069 9.763 -17.004 1.00 69.88 93 SER A N 1
ATOM 729 C CA . SER A 1 93 ? 22.315 8.501 -16.995 1.00 69.88 93 SER A CA 1
ATOM 730 C C . SER A 1 93 ? 21.928 8.074 -15.583 1.00 69.88 93 SER A C 1
ATOM 732 O O . SER A 1 93 ? 20.812 7.592 -15.392 1.00 69.88 93 SER A O 1
ATOM 734 N N . LEU A 1 94 ? 22.781 8.312 -14.580 1.00 72.38 94 LEU A N 1
ATOM 735 C CA . LEU A 1 94 ? 22.417 8.116 -13.172 1.00 72.38 94 LEU A CA 1
ATOM 736 C C . LEU A 1 94 ? 21.258 9.033 -12.758 1.00 72.38 94 LEU A C 1
ATOM 738 O O . LEU A 1 94 ? 20.307 8.576 -12.122 1.00 72.38 94 LEU A O 1
ATOM 742 N N . GLY A 1 95 ? 21.290 10.305 -13.170 1.00 73.75 95 GLY A N 1
ATOM 743 C CA . GLY A 1 95 ? 20.183 11.241 -12.956 1.00 73.75 95 GLY A CA 1
ATOM 744 C C . GLY A 1 95 ? 18.879 10.769 -13.609 1.00 73.75 95 GLY A C 1
ATOM 745 O O . GLY A 1 95 ? 17.819 10.790 -12.981 1.00 73.75 95 GLY A O 1
ATOM 746 N N . LEU A 1 96 ? 18.959 10.268 -14.845 1.00 70.81 96 LEU A N 1
ATOM 747 C CA . LEU A 1 96 ? 17.814 9.717 -15.571 1.00 70.81 96 LEU A CA 1
ATOM 748 C C . LEU A 1 96 ? 17.246 8.461 -14.883 1.00 70.81 96 LEU A C 1
ATOM 750 O O . LEU A 1 96 ? 16.031 8.316 -14.749 1.00 70.81 96 LEU A O 1
ATOM 754 N N . ALA A 1 97 ? 18.111 7.572 -14.395 1.00 71.56 97 ALA A N 1
ATOM 755 C CA . ALA A 1 97 ? 17.712 6.376 -13.659 1.00 71.56 97 ALA A CA 1
ATOM 756 C C . ALA A 1 97 ? 17.038 6.704 -12.328 1.00 71.56 97 ALA A C 1
ATOM 758 O O . ALA A 1 97 ? 16.010 6.111 -11.996 1.00 71.56 97 ALA A O 1
ATOM 759 N N . ALA A 1 98 ? 17.576 7.675 -11.587 1.00 74.50 98 ALA A N 1
ATOM 760 C CA . ALA A 1 98 ? 16.960 8.171 -10.364 1.00 74.50 98 ALA A CA 1
ATOM 761 C C . ALA A 1 98 ? 15.572 8.766 -10.647 1.00 74.50 98 ALA A C 1
ATOM 763 O O . ALA A 1 98 ? 14.617 8.476 -9.926 1.00 74.50 98 ALA A O 1
ATOM 764 N N . PHE A 1 99 ? 15.433 9.528 -11.735 1.00 77.75 99 PHE A N 1
ATOM 765 C CA . PHE A 1 99 ? 14.154 10.086 -12.170 1.00 77.75 99 PHE A CA 1
ATOM 766 C C . PHE A 1 99 ? 13.118 8.997 -12.489 1.00 77.75 99 PHE A C 1
ATOM 768 O O . PHE A 1 99 ? 12.011 9.025 -11.948 1.00 77.75 99 PHE A O 1
ATOM 775 N N . PHE A 1 100 ? 13.474 7.994 -13.298 1.00 71.88 100 PHE A N 1
ATOM 776 C CA . PHE A 1 100 ? 12.567 6.887 -13.627 1.00 71.88 100 PHE A CA 1
ATOM 777 C C . PHE A 1 100 ? 12.233 6.007 -12.420 1.00 71.88 100 PHE A C 1
ATOM 779 O O . PHE A 1 100 ? 11.079 5.609 -12.256 1.00 71.88 100 PHE A O 1
ATOM 786 N N . SER A 1 101 ? 13.199 5.770 -11.533 1.00 71.56 101 SER A N 1
ATOM 787 C CA . SER A 1 101 ? 12.962 5.077 -10.262 1.00 71.56 101 SER A CA 1
ATOM 788 C C . SER A 1 101 ? 11.973 5.855 -9.390 1.00 71.56 101 SER A C 1
ATOM 790 O O . SER A 1 101 ? 11.051 5.273 -8.821 1.00 71.56 101 SER A O 1
ATOM 792 N N . GLY A 1 102 ? 12.096 7.186 -9.350 1.00 80.81 102 GLY A N 1
ATOM 793 C CA . GLY A 1 102 ? 11.135 8.071 -8.694 1.00 80.81 102 GLY A CA 1
ATOM 794 C C . GLY A 1 102 ? 9.731 7.947 -9.287 1.00 80.81 102 GLY A C 1
ATOM 795 O O . GLY A 1 102 ? 8.764 7.771 -8.545 1.00 80.81 102 GLY A O 1
ATOM 796 N N . ILE A 1 103 ? 9.605 7.953 -10.618 1.00 77.69 103 ILE A N 1
ATOM 797 C CA . ILE A 1 103 ? 8.319 7.740 -11.302 1.00 77.69 103 ILE A CA 1
ATOM 798 C C . ILE A 1 103 ? 7.729 6.367 -10.966 1.00 77.69 103 ILE A C 1
ATOM 800 O O . ILE A 1 103 ? 6.525 6.277 -10.720 1.00 77.69 103 ILE A O 1
ATOM 804 N N . ALA A 1 104 ? 8.541 5.309 -10.919 1.00 75.50 104 ALA A N 1
ATOM 805 C CA . ALA A 1 104 ? 8.083 3.968 -10.560 1.00 75.50 104 ALA A CA 1
ATOM 806 C C . ALA A 1 104 ? 7.534 3.923 -9.123 1.00 75.50 104 ALA A C 1
ATOM 808 O O . ALA A 1 104 ? 6.436 3.407 -8.894 1.00 75.50 104 ALA A O 1
ATOM 809 N N . ILE A 1 105 ? 8.238 4.540 -8.168 1.00 78.62 105 ILE A N 1
ATOM 810 C CA . ILE A 1 105 ? 7.795 4.646 -6.769 1.00 78.62 105 ILE A CA 1
ATOM 811 C C . ILE A 1 105 ? 6.490 5.441 -6.670 1.00 78.62 105 ILE A C 1
ATOM 813 O O . ILE A 1 105 ? 5.561 5.013 -5.979 1.00 78.62 105 ILE A O 1
ATOM 817 N N . LEU A 1 106 ? 6.382 6.573 -7.369 1.00 81.25 106 LEU A N 1
ATOM 818 C CA . LEU A 1 106 ? 5.171 7.399 -7.376 1.00 81.25 106 LEU A CA 1
ATOM 819 C C . LEU A 1 106 ? 3.984 6.652 -7.991 1.00 81.25 106 LEU A C 1
ATOM 821 O O . LEU A 1 106 ? 2.896 6.652 -7.418 1.00 81.25 106 LEU A O 1
ATOM 825 N N . THR A 1 107 ? 4.208 5.963 -9.110 1.00 72.69 107 THR A N 1
ATOM 826 C CA . THR A 1 107 ? 3.213 5.135 -9.811 1.00 72.69 107 THR A CA 1
ATOM 827 C C . THR A 1 107 ? 2.646 4.043 -8.906 1.00 72.69 107 THR A C 1
ATOM 829 O O . THR A 1 107 ? 1.444 3.785 -8.931 1.00 72.69 107 THR A O 1
ATOM 832 N N . PHE A 1 108 ? 3.492 3.434 -8.075 1.00 76.62 108 PHE A N 1
ATOM 833 C CA . PHE A 1 108 ? 3.081 2.425 -7.105 1.00 76.62 108 PHE A CA 1
ATOM 834 C C . PHE A 1 108 ? 2.359 3.024 -5.890 1.00 76.62 108 PHE A C 1
ATOM 836 O O . PHE A 1 108 ? 1.301 2.548 -5.481 1.00 76.62 108 PHE A O 1
ATOM 843 N N . THR A 1 109 ? 2.922 4.082 -5.306 1.00 81.00 109 THR A N 1
ATOM 844 C CA . THR A 1 109 ? 2.509 4.590 -3.988 1.00 81.00 109 THR A CA 1
ATOM 845 C C . THR A 1 109 ? 1.251 5.453 -4.063 1.00 81.00 109 THR A C 1
ATOM 847 O O . THR A 1 109 ? 0.386 5.371 -3.190 1.00 81.00 109 THR A O 1
ATOM 850 N N . TRP A 1 110 ? 1.116 6.260 -5.118 1.00 80.75 110 TRP A N 1
ATOM 851 C CA . TRP A 1 110 ? 0.001 7.191 -5.295 1.00 80.75 110 TRP A CA 1
ATOM 852 C C . TRP A 1 110 ? -1.391 6.535 -5.208 1.00 80.75 110 TRP A C 1
ATOM 854 O O . TRP A 1 110 ? -2.212 6.999 -4.411 1.00 80.75 110 TRP A O 1
ATOM 864 N N . PRO A 1 111 ? -1.700 5.455 -5.958 1.00 74.50 111 PRO A N 1
ATOM 865 C CA . PRO A 1 111 ? -3.017 4.818 -5.879 1.00 74.50 111 PRO A CA 1
ATOM 866 C C . PRO A 1 111 ? -3.286 4.174 -4.509 1.00 74.50 111 PRO A C 1
ATOM 868 O O . PRO A 1 111 ? -4.418 4.213 -4.022 1.00 74.50 111 PRO A O 1
ATOM 871 N N . LEU A 1 112 ? -2.256 3.629 -3.852 1.00 79.12 112 LEU A N 1
ATOM 872 C CA . LEU A 1 112 ? -2.386 2.994 -2.537 1.00 79.12 112 LEU A CA 1
ATOM 873 C C . LEU A 1 112 ? -2.661 4.022 -1.434 1.00 79.12 112 LEU A C 1
ATOM 875 O O . LEU A 1 112 ? -3.432 3.740 -0.517 1.00 79.12 112 LEU A O 1
ATOM 879 N N . TRP A 1 113 ? -2.103 5.231 -1.549 1.00 82.44 113 TRP A N 1
ATOM 880 C CA . TRP A 1 113 ? -2.335 6.317 -0.596 1.00 82.44 113 TRP A CA 1
ATOM 881 C C . TRP A 1 113 ? -3.813 6.722 -0.515 1.00 82.44 113 TRP A C 1
ATOM 883 O O . TRP A 1 113 ? -4.345 6.967 0.569 1.00 82.44 113 TRP A O 1
ATOM 893 N N . GLY A 1 114 ? -4.504 6.765 -1.658 1.00 80.31 114 GLY A N 1
ATOM 894 C CA . GLY A 1 114 ? -5.938 7.060 -1.703 1.00 80.31 114 GLY A CA 1
ATOM 895 C C . GLY A 1 114 ? -6.769 6.034 -0.927 1.00 80.31 114 GLY A C 1
ATOM 896 O O . GLY A 1 114 ? -7.632 6.403 -0.131 1.00 80.31 114 GLY A O 1
ATOM 897 N N . ILE A 1 115 ? -6.467 4.743 -1.101 1.00 80.25 115 ILE A N 1
ATOM 898 C CA . ILE A 1 115 ? -7.128 3.650 -0.371 1.00 80.25 115 ILE A CA 1
ATOM 899 C C . ILE A 1 115 ? -6.773 3.705 1.120 1.00 80.25 115 ILE A C 1
ATOM 901 O O . ILE A 1 115 ? -7.660 3.558 1.959 1.00 80.25 115 ILE A O 1
ATOM 905 N N . HIS A 1 116 ? -5.508 3.971 1.455 1.00 86.81 116 HIS A N 1
ATOM 906 C CA . HIS A 1 116 ? -5.058 4.114 2.837 1.00 86.81 116 HIS A CA 1
ATOM 907 C C . HIS A 1 116 ? -5.869 5.171 3.592 1.00 86.81 116 HIS A C 1
ATOM 909 O O . HIS A 1 116 ? -6.412 4.883 4.658 1.00 86.81 116 HIS A O 1
ATOM 915 N N . ARG A 1 117 ? -6.031 6.370 3.015 1.00 86.69 117 ARG A N 1
ATOM 916 C CA . ARG A 1 117 ? -6.827 7.445 3.629 1.00 86.69 117 ARG A CA 1
ATOM 917 C C . ARG A 1 117 ? -8.264 7.016 3.914 1.00 86.69 117 ARG A C 1
ATOM 919 O O . ARG A 1 117 ? -8.760 7.255 5.009 1.00 86.69 117 ARG A O 1
ATOM 926 N N . ARG A 1 118 ? -8.910 6.329 2.971 1.00 83.75 118 ARG A N 1
ATOM 927 C CA . ARG A 1 118 ? -10.278 5.821 3.153 1.00 83.75 118 ARG A CA 1
ATOM 928 C C . ARG A 1 118 ? -10.373 4.742 4.224 1.00 83.75 118 ARG A C 1
ATOM 930 O O . ARG A 1 118 ? -11.311 4.754 5.012 1.00 83.75 118 ARG A O 1
ATOM 937 N N . LEU A 1 119 ? -9.400 3.833 4.283 1.00 87.38 119 LEU A N 1
ATOM 938 C CA . LEU A 1 119 ? -9.330 2.823 5.339 1.00 87.38 119 LEU A CA 1
ATOM 939 C C . LEU A 1 119 ? -9.139 3.464 6.716 1.00 87.38 119 LEU A C 1
ATOM 941 O O . LEU A 1 119 ? -9.735 3.005 7.685 1.00 87.38 119 LEU A O 1
ATOM 945 N N . VAL A 1 120 ? -8.346 4.535 6.806 1.00 91.19 120 VAL A N 1
ATOM 946 C CA . VAL A 1 120 ? -8.182 5.316 8.040 1.00 91.19 120 VAL A CA 1
ATOM 947 C C . VAL A 1 120 ? -9.487 6.011 8.430 1.00 91.19 120 VAL A C 1
ATOM 949 O O . VAL A 1 120 ? -9.889 5.909 9.588 1.00 91.19 120 VAL A O 1
ATOM 952 N N . GLU A 1 121 ? -10.165 6.674 7.488 1.00 90.56 121 GLU A N 1
ATOM 953 C CA . GLU A 1 121 ? -11.469 7.320 7.714 1.00 90.56 121 GLU A CA 1
ATOM 954 C C . GLU A 1 121 ? -12.496 6.310 8.247 1.00 90.56 121 GLU A C 1
ATOM 956 O O . GLU A 1 121 ? -13.102 6.529 9.295 1.00 90.56 121 GLU A O 1
ATOM 961 N N . GLU A 1 122 ? -12.630 5.161 7.584 1.00 89.88 122 GLU A N 1
ATOM 962 C CA . GLU A 1 122 ? -13.609 4.134 7.940 1.00 89.88 122 GLU A CA 1
ATOM 963 C C . GLU A 1 122 ? -13.277 3.436 9.265 1.00 89.88 122 GLU A C 1
ATOM 965 O O . GLU A 1 122 ? -14.159 3.194 10.090 1.00 89.88 122 GLU A O 1
ATOM 970 N N . LYS A 1 123 ? -11.991 3.168 9.525 1.00 92.56 123 LYS A N 1
ATOM 971 C CA . LYS A 1 123 ? -11.526 2.633 10.814 1.00 92.56 123 LYS A CA 1
ATOM 972 C C . LYS A 1 123 ? -11.820 3.603 11.950 1.00 92.56 123 LYS A C 1
ATOM 974 O O . LYS A 1 123 ? -12.268 3.182 13.012 1.00 92.56 123 LYS A O 1
ATOM 979 N N . THR A 1 124 ? -11.585 4.891 11.721 1.00 93.44 124 THR A N 1
ATOM 980 C CA . THR A 1 124 ? -11.862 5.941 12.706 1.00 93.44 124 THR A CA 1
ATOM 981 C C . THR A 1 124 ? -13.360 6.042 12.974 1.00 93.44 124 THR A C 1
ATOM 983 O O . THR A 1 124 ? -13.757 6.072 14.134 1.00 93.44 124 THR A O 1
ATOM 986 N N . ARG A 1 125 ? -14.192 5.991 11.925 1.00 93.44 125 ARG A N 1
ATOM 987 C CA . ARG A 1 125 ? -15.658 5.991 12.027 1.00 93.44 125 ARG A CA 1
ATOM 988 C C . ARG A 1 125 ? -16.175 4.840 12.893 1.00 93.44 125 ARG A C 1
ATOM 990 O O . ARG A 1 125 ? -16.935 5.079 13.825 1.00 93.44 125 ARG A O 1
ATOM 997 N N . LEU A 1 126 ? -15.732 3.610 12.624 1.00 92.81 126 LEU A N 1
ATOM 998 C CA . LEU A 1 126 ? -16.161 2.430 13.386 1.00 92.81 126 LEU A CA 1
ATOM 999 C C . LEU A 1 126 ? -15.651 2.445 14.832 1.00 92.81 126 LEU A C 1
ATOM 1001 O O . LEU A 1 126 ? -16.382 2.061 15.741 1.00 92.81 126 LEU A O 1
ATOM 1005 N N . LEU A 1 127 ? -14.424 2.924 15.066 1.00 94.25 127 LEU A N 1
ATOM 1006 C CA . LEU A 1 127 ? -13.907 3.095 16.425 1.00 94.25 127 LEU A CA 1
ATOM 1007 C C . LEU A 1 127 ? -14.708 4.138 17.208 1.00 94.25 127 LEU A C 1
ATOM 1009 O O . LEU A 1 127 ? -15.035 3.888 18.360 1.00 94.25 127 LEU A O 1
ATOM 1013 N N . GLN A 1 128 ? -15.060 5.267 16.592 1.00 95.44 128 GLN A N 1
ATOM 1014 C CA . GLN A 1 128 ? -15.900 6.288 17.224 1.00 95.44 128 GLN A CA 1
ATOM 1015 C C . GLN A 1 128 ? -17.299 5.755 17.546 1.00 95.44 128 GLN A C 1
ATOM 1017 O O . GLN A 1 128 ? -17.795 5.974 18.648 1.00 95.44 128 GLN A O 1
ATOM 1022 N N . GLU A 1 129 ? -17.917 5.017 16.620 1.00 94.31 129 GLU A N 1
ATOM 1023 C CA . GLU A 1 129 ? -19.227 4.400 16.844 1.00 94.31 129 GLU A CA 1
ATOM 1024 C C . GLU A 1 129 ? -19.183 3.376 17.991 1.00 94.31 129 GLU A C 1
ATOM 1026 O O . GLU A 1 129 ? -20.058 3.381 18.858 1.00 94.31 129 GLU A O 1
ATOM 1031 N N . SER A 1 130 ? -18.145 2.536 18.043 1.00 94.00 130 SER A N 1
ATOM 1032 C CA . SER A 1 130 ? -17.949 1.576 19.135 1.00 94.00 130 SER A CA 1
ATOM 1033 C C . SER A 1 130 ? -17.666 2.270 20.474 1.00 94.00 130 SER A C 1
ATOM 1035 O O . SER A 1 130 ? -18.241 1.878 21.489 1.00 94.00 130 SER A O 1
ATOM 1037 N N . SER A 1 131 ? -16.859 3.337 20.495 1.00 93.75 131 SER A N 1
ATOM 1038 C CA . SER A 1 131 ? -16.609 4.138 21.703 1.00 93.75 131 SER A CA 1
ATOM 1039 C C . SER A 1 131 ? -17.883 4.788 22.242 1.00 93.75 131 SER A C 1
ATOM 1041 O O . SER A 1 131 ? -18.140 4.705 23.438 1.00 93.75 131 SER A O 1
ATOM 1043 N N . ALA A 1 132 ? -18.726 5.356 21.375 1.00 95.69 132 ALA A N 1
ATOM 1044 C CA . ALA A 1 132 ? -19.999 5.945 21.793 1.00 95.69 132 ALA A CA 1
ATOM 1045 C C . ALA A 1 132 ? -20.946 4.896 22.408 1.00 95.69 132 ALA A C 1
ATOM 1047 O O . ALA A 1 132 ? -21.615 5.155 23.408 1.00 95.69 132 ALA A O 1
ATOM 1048 N N . ARG A 1 133 ? -20.979 3.678 21.847 1.00 95.06 133 ARG A N 1
ATOM 1049 C CA . ARG A 1 133 ? -21.739 2.555 22.424 1.00 95.06 133 ARG A CA 1
ATOM 1050 C C . ARG A 1 133 ? -21.160 2.110 23.765 1.00 95.06 133 ARG A C 1
ATOM 1052 O O . ARG A 1 133 ? -21.925 1.827 24.681 1.00 95.06 133 ARG A O 1
ATOM 1059 N N . PHE A 1 134 ? -19.836 2.073 23.893 1.00 94.38 134 PHE A N 1
ATOM 1060 C CA . PHE A 1 134 ? -19.157 1.746 25.145 1.00 94.38 134 PHE A CA 1
ATOM 1061 C C . PHE A 1 134 ? -19.522 2.746 26.249 1.00 94.38 134 PHE A C 1
ATOM 1063 O O . PHE A 1 134 ? -19.965 2.334 27.317 1.00 94.38 134 PHE A O 1
ATOM 1070 N N . GLU A 1 135 ? -19.438 4.048 25.968 1.00 95.12 135 GLU A N 1
ATOM 1071 C CA . GLU A 1 135 ? -19.847 5.112 26.895 1.00 95.12 135 GLU A CA 1
ATOM 1072 C C . GLU A 1 135 ? -21.315 4.976 27.320 1.00 95.12 135 GLU A C 1
ATOM 1074 O O . GLU A 1 135 ? -21.630 5.070 28.508 1.00 95.12 135 GLU A O 1
ATOM 1079 N N . ALA A 1 136 ? -22.215 4.675 26.377 1.00 95.44 136 ALA A N 1
ATOM 1080 C CA . ALA A 1 136 ? -23.624 4.454 26.684 1.00 95.44 136 ALA A CA 1
ATOM 1081 C C . ALA A 1 136 ? -23.829 3.266 27.644 1.00 95.44 136 ALA A C 1
ATOM 1083 O O . ALA A 1 136 ? -24.568 3.391 28.621 1.00 95.44 136 ALA A O 1
ATOM 1084 N N . VAL A 1 137 ? -23.146 2.138 27.426 1.00 93.88 137 VAL A N 1
ATOM 1085 C CA . VAL A 1 137 ? -23.242 0.957 28.304 1.00 93.88 137 VAL A CA 1
ATOM 1086 C C . VAL A 1 137 ? -22.635 1.236 29.685 1.00 93.88 137 VAL A C 1
ATOM 1088 O O . VAL A 1 137 ? -23.228 0.855 30.693 1.00 93.88 137 VAL A O 1
ATOM 1091 N N . VAL A 1 138 ? -21.510 1.955 29.756 1.00 93.88 138 VAL A N 1
ATOM 1092 C CA . VAL A 1 138 ? -20.903 2.387 31.029 1.00 93.88 138 VAL A CA 1
ATOM 1093 C C . VAL A 1 138 ? -21.851 3.301 31.808 1.00 93.88 138 VAL A C 1
ATOM 1095 O O . VAL A 1 138 ? -22.048 3.101 33.004 1.00 93.88 138 VAL A O 1
ATOM 1098 N N . SER A 1 139 ? -22.497 4.262 31.142 1.00 93.81 139 SER A N 1
ATOM 1099 C CA . SER A 1 139 ? -23.461 5.155 31.798 1.00 93.81 139 SER A CA 1
ATOM 1100 C C . SER A 1 139 ? -24.654 4.392 32.390 1.00 93.81 139 SER A C 1
ATOM 1102 O O . SER A 1 139 ? -25.060 4.661 33.519 1.00 93.81 139 SER A O 1
ATOM 1104 N N . GLN A 1 140 ? -25.164 3.378 31.680 1.00 91.12 140 GLN A N 1
ATOM 1105 C CA . GLN A 1 140 ? -26.233 2.510 32.183 1.00 91.12 140 GLN A CA 1
ATOM 1106 C C . GLN A 1 140 ? -25.773 1.647 33.359 1.00 91.12 140 GLN A C 1
ATOM 1108 O O . GLN A 1 140 ? -26.542 1.428 34.296 1.00 91.12 140 GLN A O 1
ATOM 1113 N N . LEU A 1 141 ? -24.528 1.166 33.323 1.00 89.94 141 LEU A N 1
ATOM 1114 C CA . LEU A 1 141 ? -23.945 0.409 34.424 1.00 89.94 141 LEU A CA 1
ATOM 1115 C C . LEU A 1 141 ? -23.867 1.266 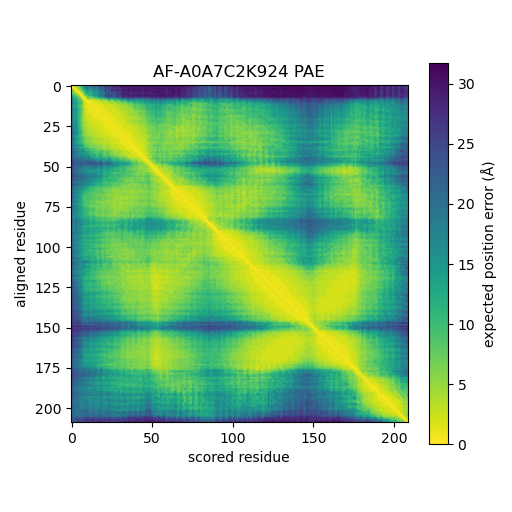35.693 1.00 89.94 141 LEU A C 1
ATOM 1117 O O . LEU A 1 141 ? -24.292 0.803 36.747 1.00 89.94 141 LEU A O 1
ATOM 1121 N N . HIS A 1 142 ? -23.394 2.512 35.590 1.00 89.62 142 HIS A N 1
ATOM 1122 C CA . HIS A 1 142 ? -23.334 3.440 36.724 1.00 89.62 142 HIS A CA 1
ATOM 1123 C C . HIS A 1 142 ? -24.712 3.708 37.328 1.00 89.62 142 HIS A C 1
ATOM 1125 O O . HIS A 1 142 ? -24.878 3.539 38.531 1.00 89.62 142 HIS A O 1
ATOM 1131 N N . LEU A 1 143 ? -25.720 4.001 36.498 1.00 90.69 143 LEU A N 1
ATOM 1132 C CA . LEU A 1 143 ? -27.087 4.213 36.981 1.00 90.69 143 LEU A CA 1
ATOM 1133 C C . LEU A 1 143 ? -27.624 3.002 37.759 1.00 90.69 143 LEU A C 1
ATOM 1135 O O . LEU A 1 143 ? -28.200 3.163 38.830 1.00 90.69 143 LEU A O 1
ATOM 1139 N N . ARG A 1 144 ? -27.413 1.774 37.270 1.00 87.25 144 ARG A N 1
ATOM 1140 C CA . ARG A 1 144 ? -27.870 0.566 37.983 1.00 87.25 144 ARG A CA 1
ATOM 1141 C C . ARG A 1 144 ? -27.126 0.321 39.290 1.00 87.25 144 ARG A C 1
ATOM 1143 O O . ARG A 1 144 ? -27.739 -0.138 40.250 1.00 87.25 144 ARG A O 1
ATOM 1150 N N . VAL A 1 145 ? -25.829 0.627 39.333 1.00 87.81 145 VAL A N 1
ATOM 1151 C CA . VAL A 1 145 ? -25.033 0.559 40.566 1.00 87.81 145 VAL A CA 1
ATOM 1152 C C . VAL A 1 145 ? -25.571 1.550 41.597 1.00 87.81 145 VAL A C 1
ATOM 1154 O O . VAL A 1 145 ? -25.796 1.158 42.742 1.00 87.81 145 VAL A O 1
ATOM 1157 N N . ASP A 1 146 ? -25.859 2.784 41.182 1.00 90.50 146 ASP A N 1
ATOM 1158 C CA . ASP A 1 146 ? -26.418 3.827 42.050 1.00 90.50 146 ASP A CA 1
ATOM 1159 C C . ASP A 1 146 ? -27.812 3.447 42.582 1.00 90.50 146 ASP A C 1
ATOM 1161 O O . ASP A 1 146 ? -28.145 3.737 43.732 1.00 90.50 146 ASP A O 1
ATOM 1165 N N . HIS A 1 147 ? -28.609 2.734 41.779 1.00 89.62 147 HIS A N 1
ATOM 1166 C CA . HIS A 1 147 ? -29.933 2.222 42.153 1.00 89.62 147 HIS A CA 1
ATOM 1167 C C . HIS A 1 147 ? -29.923 0.842 42.847 1.00 89.62 147 HIS A C 1
ATOM 1169 O O . HIS A 1 147 ? -30.990 0.326 43.173 1.00 89.62 147 HIS A O 1
ATOM 1175 N N . GLN A 1 148 ? -28.751 0.246 43.113 1.00 82.31 148 GLN A N 1
ATOM 1176 C CA . GLN A 1 148 ? -28.587 -1.096 43.709 1.00 82.31 148 GLN A CA 1
ATOM 1177 C C . GLN A 1 148 ? -29.251 -2.249 42.917 1.00 82.31 148 GLN A C 1
ATOM 1179 O O . GLN A 1 148 ? -29.550 -3.313 43.464 1.00 82.31 148 GLN A O 1
ATOM 1184 N N . GLU A 1 149 ? -29.440 -2.086 41.606 1.00 82.38 149 GLU A N 1
ATOM 1185 C CA . GLU A 1 149 ? -30.055 -3.086 40.723 1.00 82.38 149 GLU A CA 1
ATOM 1186 C C . GLU A 1 149 ? -29.011 -4.069 40.162 1.00 82.38 149 GLU A C 1
ATOM 1188 O O . GLU A 1 149 ? -28.537 -3.95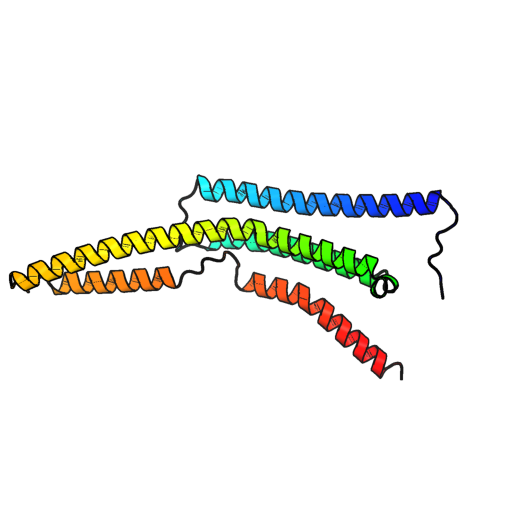3 39.028 1.00 82.38 149 GLU A O 1
ATOM 1193 N N . LEU A 1 150 ? -28.644 -5.073 40.963 1.00 77.88 150 LEU A N 1
ATOM 1194 C CA . LEU A 1 150 ? -27.549 -6.001 40.635 1.00 77.88 150 LEU A CA 1
ATOM 1195 C C . LEU A 1 150 ? -27.938 -7.131 39.661 1.00 77.88 150 LEU A C 1
ATOM 1197 O O . LEU A 1 150 ? -27.071 -7.758 39.053 1.00 77.88 150 LEU A O 1
ATOM 1201 N N . THR A 1 151 ? -29.232 -7.398 39.482 1.00 77.50 151 THR A N 1
ATOM 1202 C CA . THR A 1 151 ? -29.759 -8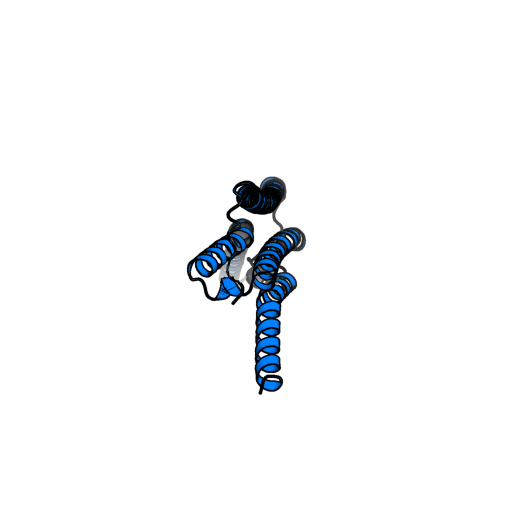.604 38.813 1.00 77.50 151 THR A CA 1
ATOM 1203 C C . THR A 1 151 ? -29.406 -8.711 37.325 1.00 77.50 151 THR A C 1
ATOM 1205 O O . THR A 1 151 ? -29.416 -9.811 36.784 1.00 77.50 151 THR A O 1
ATOM 1208 N N . ALA A 1 152 ? -29.076 -7.594 36.665 1.00 76.31 152 ALA A N 1
ATOM 1209 C CA . ALA A 1 152 ? -28.767 -7.530 35.231 1.00 76.31 152 ALA A CA 1
ATOM 1210 C C . ALA A 1 152 ? -27.409 -6.860 34.926 1.00 76.31 152 ALA A C 1
ATOM 1212 O O . ALA A 1 152 ? -27.191 -6.345 33.826 1.00 76.31 152 ALA A O 1
ATOM 1213 N N . MET A 1 153 ? -26.494 -6.817 35.901 1.00 81.56 153 MET A N 1
ATOM 1214 C CA . MET A 1 153 ? -25.152 -6.249 35.707 1.00 81.56 153 MET A CA 1
ATOM 1215 C C . MET A 1 153 ? -24.233 -7.155 34.882 1.00 81.56 153 MET A C 1
ATOM 1217 O O . MET A 1 153 ? -23.391 -6.651 34.141 1.00 81.56 153 MET A O 1
ATOM 1221 N N . ASP A 1 154 ? -24.408 -8.476 34.977 1.00 86.75 154 ASP A N 1
ATOM 1222 C CA . ASP A 1 154 ? -23.579 -9.447 34.253 1.00 86.75 154 ASP A CA 1
ATOM 1223 C C . ASP A 1 154 ? -23.719 -9.294 32.726 1.00 86.75 154 ASP A C 1
ATOM 1225 O O . ASP A 1 154 ? -22.727 -9.311 31.998 1.00 86.75 154 ASP A O 1
ATOM 1229 N N . ASP A 1 155 ? -24.932 -9.027 32.233 1.00 88.44 155 ASP A N 1
ATOM 1230 C CA . ASP A 1 155 ? -25.187 -8.798 30.805 1.00 88.44 155 ASP A CA 1
ATOM 1231 C C . ASP A 1 155 ? -24.541 -7.501 30.290 1.00 88.44 155 ASP A C 1
ATOM 1233 O O . ASP A 1 155 ? -23.977 -7.473 29.191 1.00 88.44 155 ASP A O 1
ATOM 1237 N N . LEU A 1 156 ? -24.557 -6.427 31.093 1.00 88.62 156 LEU A N 1
ATOM 1238 C CA . LEU A 1 156 ? -23.863 -5.177 30.757 1.00 88.62 156 LEU A CA 1
ATOM 1239 C C . LEU A 1 156 ? -22.345 -5.381 30.739 1.00 88.62 156 LEU A C 1
ATOM 1241 O O . LEU A 1 156 ? -21.679 -4.926 29.812 1.00 88.62 156 LEU A O 1
ATOM 1245 N N . ASN A 1 157 ? -21.803 -6.118 31.710 1.00 90.06 157 ASN A N 1
ATOM 1246 C CA . ASN A 1 157 ? -20.378 -6.429 31.765 1.00 90.06 157 ASN A CA 1
ATOM 1247 C C . ASN A 1 157 ? -19.928 -7.270 30.556 1.00 90.06 157 ASN A C 1
ATOM 1249 O O . ASN A 1 157 ? -18.935 -6.947 29.905 1.00 90.06 157 ASN A O 1
ATOM 1253 N N . LYS A 1 158 ? -20.702 -8.296 30.175 1.00 92.69 158 LYS A N 1
ATOM 1254 C CA . LYS A 1 158 ? -20.465 -9.073 28.943 1.00 92.69 158 LYS A CA 1
ATOM 1255 C C . LYS A 1 158 ? -20.521 -8.202 27.690 1.00 92.69 158 LYS A C 1
ATOM 1257 O O . LYS A 1 158 ? -19.728 -8.402 26.767 1.00 92.69 158 LYS A O 1
ATOM 1262 N N . THR A 1 159 ? -21.432 -7.231 27.653 1.00 92.88 159 THR A N 1
ATOM 1263 C CA . THR A 1 159 ? -21.537 -6.274 26.544 1.00 92.88 159 THR A CA 1
ATOM 1264 C C . THR A 1 159 ? -20.296 -5.382 26.467 1.00 92.88 159 THR A C 1
ATOM 1266 O O . THR A 1 159 ? -19.727 -5.242 25.385 1.00 92.88 159 THR A O 1
ATOM 1269 N N . LEU A 1 160 ? -19.818 -4.843 27.596 1.00 93.88 160 LEU A N 1
ATOM 1270 C CA . LEU A 1 160 ? -18.578 -4.055 27.659 1.00 93.88 160 LEU A CA 1
ATOM 1271 C C . LEU A 1 160 ? -17.365 -4.867 27.201 1.00 93.88 160 LEU A C 1
ATOM 1273 O O . LEU A 1 160 ? -16.613 -4.397 26.350 1.00 93.88 160 LEU A O 1
ATOM 1277 N N . ALA A 1 161 ? -17.222 -6.101 27.689 1.00 95.19 161 ALA A N 1
ATOM 1278 C CA . ALA A 1 161 ? -16.147 -6.998 27.270 1.00 95.19 161 ALA A CA 1
ATOM 1279 C C . ALA A 1 161 ? -16.199 -7.288 25.758 1.00 95.19 161 ALA A C 1
ATOM 1281 O O . ALA A 1 161 ? -15.174 -7.292 25.079 1.00 95.19 161 ALA A O 1
ATOM 1282 N N . SER A 1 162 ? -17.399 -7.480 25.203 1.00 93.81 162 SER A N 1
ATOM 1283 C CA . SER A 1 162 ? -17.583 -7.703 23.763 1.00 93.81 162 SER A CA 1
ATOM 1284 C C . SER A 1 162 ? -17.195 -6.473 22.933 1.00 93.81 162 SER A C 1
ATOM 1286 O O . SER A 1 162 ? -16.522 -6.614 21.912 1.00 93.81 162 SER A O 1
ATOM 1288 N N .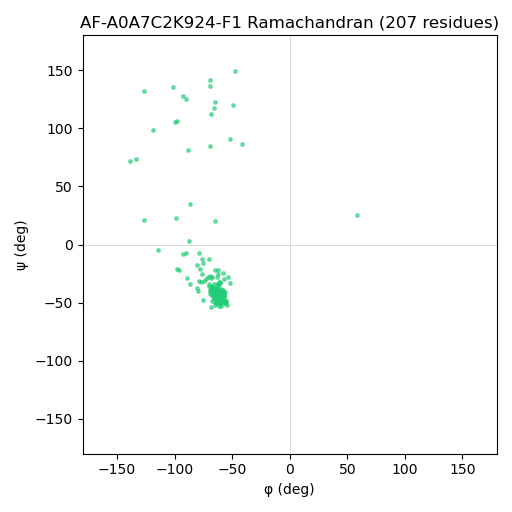 LEU A 1 163 ? -17.561 -5.268 23.382 1.00 93.94 163 LEU A N 1
ATOM 1289 C CA . LEU A 1 163 ? -17.170 -4.010 22.737 1.00 93.94 163 LEU A CA 1
ATOM 1290 C C . LEU A 1 163 ? -15.657 -3.774 22.816 1.00 93.94 163 LEU A C 1
ATOM 1292 O O . LEU A 1 163 ? -15.055 -3.317 21.847 1.00 93.94 163 LEU A O 1
ATOM 1296 N N . GLU A 1 164 ? -15.015 -4.125 23.930 1.00 94.69 164 GLU A N 1
ATOM 1297 C CA . GLU A 1 164 ? -13.559 -4.041 24.063 1.00 94.69 164 GLU A CA 1
ATOM 1298 C C . GLU A 1 164 ? -12.849 -4.977 23.072 1.00 94.69 164 GLU A C 1
ATOM 1300 O O . GLU A 1 164 ? -11.904 -4.566 22.389 1.00 94.69 164 GLU A O 1
ATOM 1305 N N . ILE A 1 165 ? -13.345 -6.211 22.921 1.00 94.88 165 ILE A N 1
ATOM 1306 C CA . ILE A 1 165 ? -12.849 -7.167 21.920 1.00 94.88 165 ILE A CA 1
ATOM 1307 C C . ILE A 1 165 ? -13.027 -6.609 20.501 1.00 94.88 165 ILE A C 1
ATOM 1309 O O . ILE A 1 165 ? -12.094 -6.681 19.697 1.00 94.88 165 ILE A O 1
ATOM 1313 N N . GLU A 1 166 ? -14.186 -6.023 20.188 1.00 93.38 166 GLU A N 1
ATOM 1314 C CA . GLU A 1 166 ? -14.450 -5.383 18.893 1.00 93.38 166 GLU A CA 1
ATOM 1315 C C . GLU A 1 166 ? -13.458 -4.242 18.617 1.00 93.38 166 GLU A C 1
ATOM 1317 O O . GLU A 1 166 ? -12.814 -4.218 17.565 1.00 93.38 166 GLU A O 1
ATOM 1322 N N . GLN A 1 167 ? -13.261 -3.325 19.568 1.00 93.88 167 GLN A N 1
ATOM 1323 C CA . GLN A 1 167 ? -12.309 -2.220 19.424 1.00 93.88 167 GLN A CA 1
ATOM 1324 C C . GLN A 1 167 ? -10.874 -2.722 19.263 1.00 93.88 167 GLN A C 1
ATOM 1326 O O . GLN A 1 167 ? -10.124 -2.203 18.429 1.00 93.88 167 GLN A O 1
ATOM 1331 N N . ALA A 1 168 ? -10.480 -3.742 20.027 1.00 94.25 168 ALA A N 1
ATOM 1332 C CA . ALA A 1 168 ? -9.172 -4.371 19.904 1.00 94.25 168 ALA A CA 1
ATOM 1333 C C . ALA A 1 168 ? -8.982 -4.996 18.514 1.00 94.25 168 ALA A C 1
ATOM 1335 O O . ALA A 1 168 ? -7.921 -4.826 17.904 1.00 94.25 168 ALA A O 1
ATOM 1336 N N . ALA A 1 169 ? -10.011 -5.660 17.978 1.00 92.44 169 ALA A N 1
ATOM 1337 C CA . ALA A 1 169 ? -10.001 -6.203 16.626 1.00 92.44 169 ALA A CA 1
ATOM 1338 C C . ALA A 1 169 ? -9.869 -5.087 15.578 1.00 92.44 169 ALA A C 1
ATOM 1340 O O . ALA A 1 169 ? -8.947 -5.135 14.765 1.00 92.44 169 ALA A O 1
ATOM 1341 N N . LEU A 1 170 ? -10.698 -4.038 15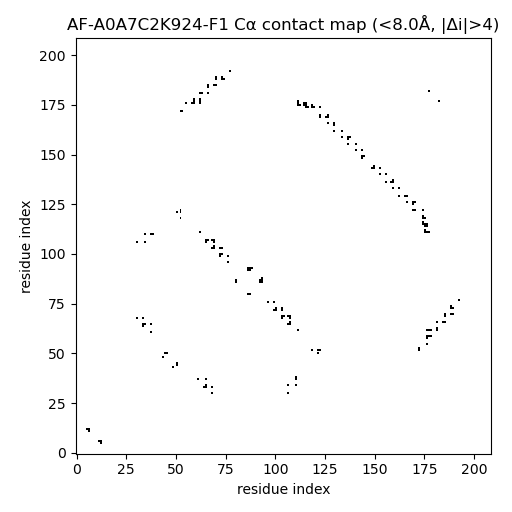.647 1.00 93.12 170 LEU A N 1
ATOM 1342 C CA . LEU A 1 170 ? -10.648 -2.882 14.743 1.00 93.12 170 LEU A CA 1
ATOM 1343 C C . LEU A 1 170 ? -9.273 -2.197 14.757 1.00 93.12 170 LEU A C 1
ATOM 1345 O O . LEU A 1 170 ? -8.726 -1.875 13.700 1.00 93.12 170 LEU A O 1
ATOM 1349 N N . ARG A 1 171 ? -8.660 -2.014 15.934 1.00 92.44 171 ARG A N 1
ATOM 1350 C CA . ARG A 1 171 ? -7.318 -1.418 16.075 1.00 92.44 171 ARG A CA 1
ATOM 1351 C C . ARG A 1 171 ? -6.234 -2.239 15.382 1.00 92.44 171 ARG A C 1
ATOM 1353 O O . ARG A 1 171 ? -5.317 -1.637 14.821 1.00 92.44 171 ARG A O 1
ATOM 1360 N N . ARG A 1 172 ? -6.359 -3.567 15.355 1.00 90.94 172 ARG A N 1
ATOM 1361 C CA . ARG A 1 172 ? -5.410 -4.477 14.691 1.00 90.94 172 ARG A CA 1
ATOM 1362 C C . ARG A 1 172 ? -5.535 -4.499 13.168 1.00 90.94 172 ARG A C 1
ATOM 1364 O O . ARG A 1 172 ? -4.601 -4.947 12.510 1.00 90.94 172 ARG A O 1
ATOM 1371 N N . ILE A 1 173 ? -6.635 -4.003 12.596 1.00 88.94 173 ILE A N 1
ATOM 1372 C CA . ILE A 1 173 ? -6.823 -3.978 11.139 1.00 88.94 173 ILE A CA 1
ATOM 1373 C C . ILE A 1 173 ? -5.772 -3.047 10.501 1.00 88.94 173 ILE A C 1
ATOM 1375 O O . ILE A 1 173 ? -5.720 -1.859 10.860 1.00 88.94 173 ILE A O 1
ATOM 1379 N N . PRO A 1 174 ? -4.939 -3.546 9.565 1.00 86.44 174 PRO A N 1
ATOM 1380 C CA . PRO A 1 174 ? -3.964 -2.726 8.860 1.00 86.44 174 PRO A CA 1
ATOM 1381 C C . PRO A 1 174 ? -4.680 -1.757 7.917 1.00 86.44 174 PRO A C 1
ATOM 1383 O O . PRO A 1 174 ? -5.605 -2.123 7.198 1.00 86.44 174 PRO A O 1
ATOM 1386 N N . THR A 1 175 ? -4.237 -0.504 7.903 1.00 85.25 175 THR A N 1
ATOM 1387 C CA . THR A 1 175 ? -4.810 0.538 7.037 1.00 85.25 175 THR A CA 1
ATOM 1388 C C . THR A 1 175 ? -4.078 0.666 5.710 1.00 85.25 175 THR A C 1
ATOM 1390 O O . THR A 1 175 ? -4.519 1.410 4.841 1.00 85.25 175 THR A O 1
ATOM 1393 N N . TRP A 1 176 ? -2.951 -0.024 5.535 1.00 82.31 176 TRP A N 1
ATOM 1394 C CA . TRP A 1 176 ? -2.240 -0.032 4.267 1.00 82.31 176 TRP A CA 1
ATOM 1395 C C . TRP A 1 176 ? -2.683 -1.209 3.389 1.00 82.31 176 TRP A C 1
ATOM 1397 O O . TRP A 1 176 ? -2.654 -2.356 3.842 1.00 82.31 176 TRP A O 1
ATOM 1407 N N . PRO A 1 177 ? -3.071 -0.947 2.131 1.00 78.00 177 PRO A N 1
ATOM 1408 C CA . PRO A 1 177 ? -3.696 -1.926 1.244 1.00 78.00 177 PRO A CA 1
ATOM 1409 C C . PRO A 1 177 ? -2.683 -2.783 0.468 1.00 78.00 177 PRO A C 1
ATOM 1411 O O . PRO A 1 177 ? -2.933 -3.127 -0.682 1.00 78.00 177 PRO A O 1
ATOM 1414 N N . TRP A 1 178 ? -1.538 -3.127 1.056 1.00 75.75 178 TRP A N 1
ATOM 1415 C CA . TRP A 1 178 ? -0.594 -4.071 0.452 1.00 75.75 178 TRP A CA 1
ATOM 1416 C C . TRP A 1 178 ? -0.713 -5.450 1.088 1.00 75.75 178 TRP A C 1
ATOM 1418 O O . TRP A 1 178 ? -0.763 -5.590 2.310 1.00 75.75 178 TRP A O 1
ATOM 1428 N N . GLU A 1 179 ? -0.719 -6.477 0.245 1.00 73.62 179 GLU A N 1
ATOM 1429 C CA . GLU A 1 179 ? -0.581 -7.850 0.710 1.00 73.62 179 GLU A CA 1
ATOM 1430 C C . GLU A 1 179 ? 0.853 -8.069 1.235 1.00 73.62 179 GLU A C 1
ATOM 1432 O O . GLU A 1 179 ? 1.802 -7.572 0.616 1.00 73.62 179 GLU A O 1
ATOM 1437 N N . PRO A 1 180 ? 1.071 -8.831 2.323 1.00 69.06 180 PRO A N 1
ATOM 1438 C CA . PRO A 1 180 ? 2.417 -9.107 2.837 1.00 69.06 180 PRO A CA 1
ATOM 1439 C C . PRO A 1 180 ? 3.384 -9.654 1.770 1.00 69.06 180 PRO A C 1
ATOM 1441 O O . PRO A 1 180 ? 4.572 -9.328 1.770 1.00 69.06 180 PRO A O 1
ATOM 1444 N N . GLY A 1 181 ? 2.870 -10.436 0.812 1.00 67.44 181 GLY A N 1
ATOM 1445 C CA . GLY A 1 181 ? 3.641 -10.945 -0.325 1.00 67.44 181 GLY A CA 1
ATOM 1446 C C . GLY A 1 181 ? 4.072 -9.866 -1.325 1.00 67.44 181 GLY A C 1
ATOM 1447 O O . GLY A 1 181 ? 5.138 -9.986 -1.924 1.00 67.44 181 GLY A O 1
ATOM 1448 N N . THR A 1 182 ? 3.309 -8.778 -1.457 1.00 72.69 182 THR A N 1
ATOM 1449 C CA . THR A 1 182 ? 3.598 -7.685 -2.400 1.00 72.69 182 THR A CA 1
ATOM 1450 C C . THR A 1 182 ? 4.860 -6.922 -2.001 1.00 72.69 182 THR A C 1
ATOM 1452 O O . THR A 1 182 ? 5.722 -6.671 -2.841 1.00 72.69 182 THR A O 1
ATOM 1455 N N . VAL A 1 183 ? 5.019 -6.615 -0.709 1.00 69.94 183 VAL A N 1
ATOM 1456 C CA . VAL A 1 183 ? 6.227 -5.955 -0.184 1.00 69.94 183 VAL A CA 1
ATOM 1457 C C . VAL A 1 183 ? 7.453 -6.840 -0.392 1.00 69.94 183 VAL A C 1
ATOM 1459 O O . VAL A 1 183 ? 8.497 -6.357 -0.820 1.00 69.94 183 VAL A O 1
ATOM 1462 N N . ARG A 1 184 ? 7.315 -8.151 -0.155 1.00 74.06 184 ARG A N 1
ATOM 1463 C CA . ARG A 1 184 ? 8.393 -9.120 -0.386 1.00 74.06 184 ARG A CA 1
ATOM 1464 C C . ARG A 1 184 ? 8.771 -9.213 -1.865 1.00 74.06 184 ARG A C 1
ATOM 1466 O O . ARG A 1 184 ? 9.957 -9.269 -2.167 1.00 74.06 184 ARG A O 1
ATOM 1473 N N . GLY A 1 185 ? 7.790 -9.202 -2.767 1.00 71.19 185 GLY A N 1
ATOM 1474 C CA . GLY A 1 185 ? 8.008 -9.224 -4.215 1.00 71.19 185 GLY A CA 1
ATOM 1475 C C . GLY A 1 185 ? 8.710 -7.966 -4.728 1.00 71.19 185 GLY A C 1
ATOM 1476 O O . GLY A 1 185 ? 9.682 -8.073 -5.468 1.00 71.19 185 GLY A O 1
ATOM 1477 N N . LEU A 1 186 ? 8.286 -6.782 -4.279 1.00 69.81 186 LEU A N 1
ATOM 1478 C CA . LEU A 1 186 ? 8.951 -5.511 -4.592 1.00 69.81 186 LEU A CA 1
ATOM 1479 C C . LEU A 1 186 ? 10.366 -5.439 -4.018 1.00 69.81 186 LEU A C 1
ATOM 1481 O O 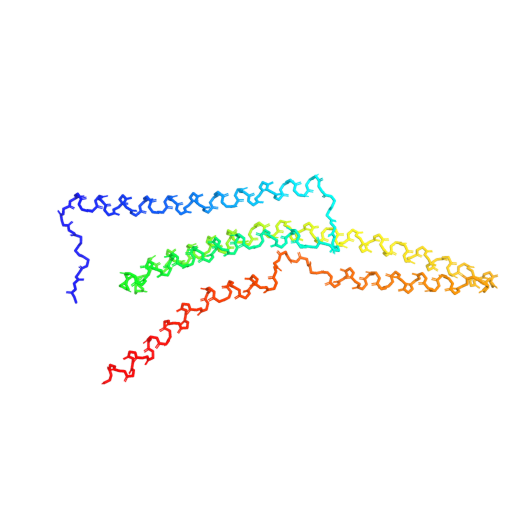. LEU A 1 186 ? 11.293 -5.051 -4.723 1.00 69.81 186 LEU A O 1
ATOM 1485 N N . ALA A 1 187 ? 10.549 -5.853 -2.763 1.00 74.50 187 ALA A N 1
ATOM 1486 C CA . ALA A 1 187 ? 11.868 -5.931 -2.149 1.00 74.50 187 ALA A CA 1
ATOM 1487 C C . ALA A 1 187 ? 12.772 -6.903 -2.914 1.00 74.50 187 ALA A C 1
ATOM 1489 O O . ALA A 1 187 ? 13.919 -6.573 -3.177 1.00 74.50 187 ALA A O 1
ATOM 1490 N N . ALA A 1 188 ? 12.262 -8.063 -3.337 1.00 76.88 188 ALA A N 1
ATOM 1491 C CA . ALA A 1 188 ? 13.009 -8.982 -4.187 1.00 76.88 188 ALA A CA 1
ATOM 1492 C C . ALA A 1 188 ? 13.344 -8.346 -5.544 1.00 76.88 188 ALA A C 1
ATOM 1494 O O . ALA A 1 188 ? 14.494 -8.402 -5.957 1.00 76.88 188 ALA A O 1
ATOM 1495 N N . ALA A 1 189 ? 12.398 -7.677 -6.206 1.00 68.31 189 ALA A N 1
ATOM 1496 C CA . ALA A 1 189 ? 12.649 -6.995 -7.477 1.00 68.31 189 ALA A CA 1
ATOM 1497 C C . ALA A 1 189 ? 13.712 -5.885 -7.363 1.00 68.31 189 ALA A C 1
ATOM 1499 O O . ALA A 1 189 ? 14.471 -5.673 -8.303 1.00 68.31 189 ALA A O 1
ATOM 1500 N N . LEU A 1 190 ? 13.800 -5.210 -6.213 1.00 70.12 190 LEU A N 1
ATOM 1501 C CA . LEU A 1 190 ? 14.826 -4.203 -5.925 1.00 70.12 190 LEU A CA 1
ATOM 1502 C C . LEU A 1 190 ? 16.175 -4.815 -5.521 1.00 70.12 190 LEU A C 1
ATOM 1504 O O . LEU A 1 190 ? 17.224 -4.314 -5.915 1.00 70.12 190 LEU A O 1
ATOM 1508 N N . LEU A 1 191 ? 16.161 -5.883 -4.720 1.00 74.50 191 LEU A N 1
ATOM 1509 C CA . LEU A 1 191 ? 17.365 -6.469 -4.127 1.00 74.50 191 LEU A CA 1
ATOM 1510 C C . LEU A 1 191 ? 18.042 -7.490 -5.040 1.00 74.50 191 LEU A C 1
ATOM 1512 O O . LEU A 1 191 ? 19.265 -7.568 -5.034 1.00 74.50 191 LEU A O 1
ATOM 1516 N N . VAL A 1 192 ? 17.287 -8.256 -5.830 1.00 78.44 192 VAL A N 1
ATOM 1517 C CA . VAL A 1 192 ? 17.833 -9.277 -6.740 1.00 78.44 192 VAL A CA 1
ATOM 1518 C C . VAL A 1 192 ? 18.877 -8.685 -7.694 1.00 78.44 192 VAL A C 1
ATOM 1520 O O . VAL A 1 192 ? 19.970 -9.244 -7.750 1.00 78.44 192 VAL A O 1
ATOM 1523 N N . PRO A 1 193 ? 18.638 -7.551 -8.380 1.00 64.75 193 PRO A N 1
ATOM 1524 C CA . PRO A 1 193 ? 19.646 -6.947 -9.249 1.00 64.75 193 PRO A CA 1
ATOM 1525 C C . PRO A 1 193 ? 20.903 -6.521 -8.488 1.00 64.75 193 PRO A C 1
ATOM 1527 O O . PRO A 1 193 ? 22.013 -6.731 -8.967 1.00 64.75 193 PRO A O 1
ATOM 1530 N N . LEU A 1 194 ? 20.735 -5.965 -7.285 1.00 72.19 194 LEU A N 1
ATOM 1531 C CA . LEU A 1 194 ? 21.841 -5.513 -6.441 1.00 72.19 194 LEU A CA 1
ATOM 1532 C C . LEU A 1 194 ? 22.717 -6.691 -5.995 1.00 72.19 194 LEU A C 1
ATOM 1534 O O . LEU A 1 194 ? 23.941 -6.615 -6.028 1.00 72.19 194 LEU A O 1
ATOM 1538 N N . VAL A 1 195 ? 22.074 -7.796 -5.609 1.00 76.00 195 VAL A N 1
ATOM 1539 C CA . VAL A 1 195 ? 22.735 -9.044 -5.217 1.00 76.00 195 VAL A CA 1
ATOM 1540 C C . VAL A 1 195 ? 23.441 -9.674 -6.415 1.00 76.00 195 VAL A C 1
ATOM 1542 O O . VAL A 1 195 ? 24.589 -10.082 -6.280 1.00 76.00 195 VAL A O 1
ATOM 1545 N N . LEU A 1 196 ? 22.799 -9.718 -7.587 1.00 77.00 196 LEU A N 1
ATOM 1546 C CA . LEU A 1 196 ? 23.408 -10.240 -8.813 1.00 77.00 196 LEU A CA 1
ATOM 1547 C C . LEU A 1 196 ? 24.634 -9.424 -9.226 1.00 77.00 196 LEU A C 1
ATOM 1549 O O . LEU A 1 196 ? 25.671 -10.013 -9.515 1.00 77.00 196 LEU A O 1
ATOM 1553 N N . TRP A 1 197 ? 24.541 -8.094 -9.189 1.00 72.12 197 TRP A N 1
ATOM 1554 C CA . TRP A 1 197 ? 25.673 -7.209 -9.456 1.00 72.12 197 TRP A CA 1
ATOM 1555 C C . TRP A 1 197 ? 26.819 -7.450 -8.466 1.00 72.12 197 TRP A C 1
ATOM 1557 O O . TRP A 1 197 ? 27.959 -7.632 -8.875 1.00 72.12 197 TRP A O 1
ATOM 1567 N N . LEU A 1 198 ? 26.520 -7.544 -7.168 1.00 71.88 198 LEU A N 1
ATOM 1568 C CA . LEU A 1 198 ? 27.527 -7.763 -6.127 1.00 71.88 198 LEU A CA 1
ATOM 1569 C C . LEU A 1 198 ? 28.221 -9.126 -6.278 1.00 71.88 198 LEU A C 1
ATOM 1571 O O . LEU A 1 198 ? 29.439 -9.223 -6.134 1.00 71.88 198 LEU A O 1
ATOM 1575 N N . VAL A 1 199 ? 27.464 -10.170 -6.624 1.00 81.38 199 VAL A N 1
ATOM 1576 C CA . VAL A 1 199 ? 28.001 -11.503 -6.927 1.00 81.38 199 VAL A CA 1
ATOM 1577 C C . VAL A 1 199 ? 28.875 -11.470 -8.182 1.00 81.38 199 VAL A C 1
ATOM 1579 O O . VAL A 1 199 ? 29.976 -12.016 -8.151 1.00 81.38 199 VAL A O 1
ATOM 1582 N N . GLN A 1 200 ? 28.436 -10.801 -9.254 1.00 73.94 200 GLN A N 1
ATOM 1583 C CA . GLN A 1 200 ? 29.231 -10.622 -10.474 1.00 73.94 200 GLN A CA 1
ATOM 1584 C C . GLN A 1 200 ? 30.541 -9.881 -10.187 1.00 73.94 200 GLN A C 1
ATOM 1586 O O . GLN A 1 200 ? 31.602 -10.377 -10.547 1.00 73.94 200 GLN A O 1
ATOM 1591 N N . SER A 1 201 ? 30.500 -8.767 -9.454 1.00 73.75 201 SER A N 1
ATOM 1592 C CA . SER A 1 201 ? 31.699 -7.998 -9.102 1.00 73.75 201 SER A CA 1
ATOM 1593 C C . SER A 1 201 ? 32.680 -8.780 -8.221 1.00 73.75 201 SER A C 1
ATOM 1595 O O . SER A 1 201 ? 33.893 -8.647 -8.380 1.00 73.75 201 SER A O 1
ATOM 1597 N N . LEU A 1 202 ? 32.190 -9.610 -7.293 1.00 77.62 202 LEU A N 1
ATOM 1598 C CA . LEU A 1 202 ? 33.048 -10.485 -6.485 1.00 77.62 202 LEU A CA 1
ATOM 1599 C C . LEU A 1 202 ? 33.673 -11.607 -7.321 1.00 77.62 202 LEU A C 1
ATOM 1601 O O . LEU A 1 202 ? 34.853 -11.909 -7.143 1.00 77.62 202 LEU A O 1
ATOM 1605 N N . LEU A 1 203 ? 32.904 -12.197 -8.240 1.00 81.69 203 LEU A N 1
ATOM 1606 C CA . LEU A 1 203 ? 33.387 -13.224 -9.162 1.00 81.69 203 LEU A CA 1
ATOM 1607 C C . LEU A 1 203 ? 34.459 -12.664 -10.096 1.00 81.69 203 LEU A C 1
ATOM 1609 O O . LEU A 1 203 ? 35.542 -13.240 -10.155 1.00 81.69 203 LEU A O 1
ATOM 1613 N N . GLU A 1 204 ? 34.210 -11.524 -10.741 1.00 77.56 204 GLU A N 1
ATOM 1614 C CA . GLU A 1 204 ? 35.177 -10.833 -11.605 1.00 77.56 204 GLU A CA 1
ATOM 1615 C C . GLU A 1 204 ? 36.459 -10.478 -10.851 1.00 77.56 204 GLU A C 1
ATOM 1617 O O . GLU A 1 204 ? 37.554 -10.693 -11.362 1.00 77.56 204 GLU A O 1
ATOM 1622 N N . LYS A 1 205 ? 36.348 -10.022 -9.600 1.00 76.88 205 LYS A N 1
ATOM 1623 C CA . LYS A 1 205 ? 37.513 -9.723 -8.759 1.00 76.88 205 LYS A CA 1
ATOM 1624 C C . LYS A 1 205 ? 38.294 -10.975 -8.331 1.00 76.88 205 LYS A C 1
ATOM 1626 O O . LYS A 1 205 ? 39.483 -10.869 -8.057 1.00 76.88 205 LYS A O 1
ATOM 1631 N N . SER A 1 206 ? 37.645 -12.140 -8.248 1.00 77.25 206 SER A N 1
ATOM 1632 C CA . SER A 1 206 ? 38.285 -13.414 -7.873 1.00 77.25 206 SER A CA 1
ATOM 1633 C C . SER A 1 206 ? 38.853 -14.207 -9.058 1.00 77.25 206 SER A C 1
ATOM 1635 O O . SER A 1 206 ? 39.811 -14.950 -8.880 1.00 77.25 206 SER A O 1
ATOM 1637 N N . LEU A 1 207 ? 38.267 -14.052 -10.252 1.00 67.75 207 LEU A N 1
ATOM 1638 C CA . LEU A 1 207 ? 38.667 -14.723 -11.496 1.00 67.75 207 LEU A CA 1
ATOM 1639 C C . LEU A 1 207 ? 39.565 -13.850 -12.386 1.00 67.75 207 LEU A C 1
ATOM 1641 O O . LEU A 1 207 ? 40.261 -14.386 -13.239 1.00 67.75 207 LEU A O 1
ATOM 1645 N N . GLY A 1 208 ? 39.534 -12.527 -12.208 1.00 56.53 208 GLY A N 1
ATOM 1646 C CA . GLY A 1 208 ? 40.361 -11.545 -12.918 1.00 56.53 208 GLY A CA 1
ATOM 1647 C C . GLY A 1 208 ? 41.597 -11.081 -12.141 1.00 56.53 208 GLY A C 1
ATOM 1648 O O . GLY A 1 208 ? 42.074 -9.974 -12.391 1.00 56.53 208 GLY A O 1
ATOM 1649 N N . GLY A 1 209 ? 42.065 -11.884 -11.178 1.00 48.19 209 GLY A N 1
ATOM 1650 C CA . GLY A 1 209 ? 43.370 -11.729 -10.525 1.00 48.19 209 GLY A CA 1
ATOM 1651 C C . GLY A 1 209 ? 44.476 -12.441 -11.289 1.00 48.19 209 GLY A C 1
ATOM 1652 O O . GLY A 1 209 ? 44.204 -13.548 -11.804 1.00 48.19 209 GLY A O 1
#

Nearest PDB structures (foldseek):
  8i4v-assembly1_B  TM=3.314E-01  e=7.076E+00  Saccharomyces cerevisiae S288C
  4tql-assembly2_B  TM=2.296E-01  e=4.888E+00  synthetic construct

pLDDT: mean 78.41, std 10.77, range [38.19, 95.69]

Mean predicted aligned error: 10.79 Å

Sequence (209 aa):
MTSFGLSADPAAFAAALAQFLVTQAILAVLVYHTIHQLRLIHHIYLHHTRLNLYRLQPLYAFSTPAALTAAGLLLYSYLWFASTPELINEPASLGLAAFFSGIAILTFTWPLWGIHRRLVEEKTRLLQESSARFEAVVSQLHLRVDHQELTAMDDLNKTLASLEIEQAALRRIPTWPWEPGTVRGLAAALLVPLVLWLVQSLLEKSLGG

Secondary structure (DSSP, 8-state):
-------S-HHHHHHHHHHHHHHHHHHHHHHHHHHHHHHHHHHHHHHHS---TT--HHHHTTHHHHHHHHHHHHHHHHHHHHH-GGGGS-HHHHHHHHHHHHHHHHHHHHHHHHHHHHHHHHHHHHHHHHHHHHHHHHHHHHHHHHTT-GGGHHHHHHHHHHHHHHHHHHHHS--S---HHHHHHHHHHHHHHHHHHHHHHHHHHHH--

Foldseek 3Di:
DPDPPPPPDVVVVVVVVVVVVVVVVVLVVVLVVLLVVLVVVVVCCVPPHDDDLVDLPVLQVSLVSLLVSLLVLLVVLLVVCVVPVVLVPPPVSVVVSVVSNVVSCCSNVVSQVVQLVVLVVVLVVVLVVLVVVLVVLVVVLVVCVVVVPPPCNVVSVVVNVVSVVVNVVSVPRDSGSHDPVSVVSSVCSVVVSVVVVVVVVVVCVVVVD